Protein AF-A0A958DNK5-F1 (afdb_monomer_lite)

Sequence (298 aa):
MDPAFRNQLVDSYGQPMKLTWWMMCGSIFTPGSNTNVPYANTITMYLMKKYHGDRIAQYGDELSLHYHTFKWTDYDQDGTFWWNQSLSFEECRDDFDLILAQLLIEEEVFPVSFRSGWHYMDNGWQNYLDELLPYSLHNDWPNQRVDLEEPLDNTYDWSAAPGQFVPYRPSPANYQLPGNGPGWNVRSTHLYTARYRDLIDSIFVRANDGQDQLACLWGHLPEVDFLTNLQIIDSLAHQKAAQYPGVTFRYCTAIEAMQLWRGQIDSIPPALTFEMINNGDDLYFQVTTDEAIFQTQP

Structure (mmCIF, N/CA/C/O backbone):
data_AF-A0A958DNK5-F1
#
_entry.id   AF-A0A958DNK5-F1
#
loop_
_atom_site.group_PDB
_atom_site.id
_atom_site.type_symbol
_atom_site.label_atom_id
_atom_site.label_alt_id
_atom_site.label_comp_id
_atom_site.label_asym_id
_atom_site.label_entity_id
_atom_site.label_seq_id
_atom_site.pdbx_PDB_ins_code
_atom_site.Cartn_x
_atom_site.Cartn_y
_atom_site.Cartn_z
_atom_site.occupancy
_atom_site.B_iso_or_equiv
_atom_site.auth_seq_id
_atom_site.auth_comp_id
_atom_site.auth_asym_id
_atom_site.auth_atom_id
_atom_site.pdbx_PDB_model_num
ATOM 1 N N . MET A 1 1 ? 7.810 14.342 12.248 1.00 79.56 1 MET A N 1
ATOM 2 C CA . MET A 1 1 ? 6.640 14.890 12.977 1.00 79.56 1 MET A CA 1
ATOM 3 C C . MET A 1 1 ? 7.073 15.281 14.392 1.00 79.56 1 MET A C 1
ATOM 5 O O . MET A 1 1 ? 7.994 14.656 14.909 1.00 79.56 1 MET A O 1
ATOM 9 N N . ASP A 1 2 ? 6.489 16.322 14.990 1.00 86.19 2 ASP A N 1
ATOM 10 C CA . ASP A 1 2 ? 6.803 16.756 16.366 1.00 86.19 2 ASP A CA 1
ATOM 11 C C . ASP A 1 2 ? 6.351 15.687 17.394 1.00 86.19 2 ASP A C 1
ATOM 13 O O . ASP A 1 2 ? 5.187 15.279 17.339 1.00 86.19 2 ASP A O 1
ATOM 17 N N . PRO A 1 3 ? 7.212 15.225 18.331 1.00 87.31 3 PRO A N 1
ATOM 18 C CA . PRO A 1 3 ? 6.804 14.326 19.413 1.00 87.31 3 PRO A CA 1
ATOM 19 C C . PRO A 1 3 ? 5.593 14.812 20.208 1.00 87.31 3 PRO A C 1
ATOM 21 O O . PRO A 1 3 ? 4.762 13.996 20.598 1.00 87.31 3 PRO A O 1
ATOM 24 N N . ALA A 1 4 ? 5.476 16.123 20.440 1.00 90.31 4 ALA A N 1
ATOM 25 C CA . ALA A 1 4 ? 4.369 16.689 21.202 1.00 90.31 4 ALA A CA 1
ATOM 26 C C . ALA A 1 4 ? 3.028 16.484 20.490 1.00 90.31 4 ALA A C 1
ATOM 28 O O . ALA A 1 4 ? 2.028 16.224 21.150 1.00 90.31 4 ALA A O 1
ATOM 29 N N . PHE A 1 5 ? 3.020 16.551 19.156 1.00 92.25 5 PHE A N 1
ATOM 30 C CA . PHE A 1 5 ? 1.859 16.197 18.344 1.00 92.25 5 PHE A CA 1
ATOM 31 C C . PHE A 1 5 ? 1.622 14.685 18.370 1.00 92.25 5 PHE A C 1
ATOM 33 O O . PHE A 1 5 ? 0.510 14.228 18.616 1.00 92.25 5 PHE A O 1
ATOM 40 N N . ARG A 1 6 ? 2.677 13.894 18.140 1.00 89.44 6 ARG A N 1
ATOM 41 C CA . ARG A 1 6 ? 2.548 12.446 17.949 1.00 89.44 6 ARG A CA 1
ATOM 42 C C . ARG A 1 6 ? 2.029 11.723 19.188 1.00 89.44 6 ARG A C 1
ATOM 44 O O . ARG A 1 6 ? 1.163 10.868 19.071 1.00 89.44 6 ARG A O 1
ATOM 51 N N . ASN A 1 7 ? 2.516 12.111 20.363 1.00 90.25 7 ASN A N 1
ATOM 52 C CA . ASN A 1 7 ? 2.177 11.470 21.633 1.00 90.25 7 ASN A CA 1
ATOM 53 C C . ASN A 1 7 ? 0.741 11.755 22.108 1.00 90.25 7 ASN A C 1
ATOM 55 O O . ASN A 1 7 ? 0.315 11.179 23.103 1.00 90.25 7 ASN A O 1
ATOM 59 N N . GLN A 1 8 ? 0.011 12.652 21.437 1.00 95.00 8 GLN A N 1
ATOM 60 C CA . GLN A 1 8 ? -1.403 12.913 21.727 1.00 95.00 8 GLN A CA 1
ATOM 61 C C . GLN A 1 8 ? -2.334 11.933 21.008 1.00 95.00 8 GLN A C 1
ATOM 63 O O . GLN A 1 8 ? -3.453 11.730 21.461 1.00 95.00 8 GLN A O 1
ATOM 68 N N . LEU A 1 9 ? -1.876 11.342 19.902 1.00 97.38 9 LEU A N 1
ATOM 69 C CA . LEU A 1 9 ? -2.657 10.418 19.086 1.00 97.38 9 LEU A CA 1
ATOM 70 C C . LEU A 1 9 ? -2.407 9.006 19.603 1.00 97.38 9 LEU A C 1
ATOM 72 O O . LEU A 1 9 ? -1.395 8.396 19.255 1.00 97.38 9 LEU A O 1
ATOM 76 N N . VAL A 1 10 ? -3.285 8.519 20.474 1.00 97.38 10 VAL A N 1
ATOM 77 C CA . VAL A 1 10 ? -3.141 7.213 21.129 1.00 97.38 10 VAL A CA 1
ATOM 78 C C . VAL A 1 10 ? -4.351 6.340 20.868 1.00 97.38 10 VAL A C 1
ATOM 80 O O . VAL A 1 10 ? -5.472 6.828 20.782 1.00 97.38 10 VAL A O 1
ATOM 83 N N . ASP A 1 11 ? -4.133 5.040 20.744 1.00 98.00 11 ASP A N 1
ATOM 84 C CA . ASP A 1 11 ? -5.216 4.086 20.549 1.00 98.00 11 ASP A CA 1
ATOM 85 C C . ASP A 1 11 ? -5.894 3.659 21.866 1.00 98.00 11 ASP A C 1
ATOM 87 O O . ASP A 1 11 ? -5.590 4.172 22.948 1.00 98.00 11 ASP A O 1
ATOM 91 N N . SER A 1 12 ? -6.818 2.692 21.800 1.00 98.12 12 SER A N 1
ATOM 92 C CA . SER A 1 12 ? -7.513 2.170 22.993 1.00 98.12 12 SER A CA 1
ATOM 93 C C . SER A 1 12 ? -6.583 1.482 24.005 1.00 98.12 12 SER A C 1
ATOM 95 O O . SER A 1 12 ? -6.983 1.249 25.144 1.00 98.12 12 SER A O 1
ATOM 97 N N . TYR A 1 13 ? -5.351 1.152 23.610 1.00 97.50 13 TYR A N 1
ATOM 98 C CA . TYR A 1 13 ? -4.326 0.517 24.441 1.00 97.50 13 TYR A CA 1
ATOM 99 C C . TYR A 1 13 ? -3.286 1.524 24.956 1.00 97.50 13 TYR A C 1
ATOM 101 O O . TYR A 1 13 ? -2.299 1.126 25.582 1.00 97.50 13 TYR A O 1
ATOM 109 N N . GLY A 1 14 ? -3.483 2.819 24.688 1.00 95.94 14 GLY A N 1
ATOM 110 C CA . GLY A 1 14 ? -2.539 3.877 25.038 1.00 95.94 14 GLY A CA 1
ATOM 111 C C . GLY A 1 14 ? -1.262 3.862 24.197 1.00 95.94 14 GLY A C 1
ATOM 112 O O . GLY A 1 14 ? -0.278 4.486 24.595 1.00 95.94 14 GLY A O 1
ATOM 113 N N . GLN A 1 15 ? -1.242 3.147 23.067 1.00 94.88 15 GLN A N 1
ATOM 114 C CA . GLN A 1 15 ? -0.093 3.138 22.165 1.00 94.88 15 GLN A CA 1
ATOM 115 C C . GLN A 1 15 ? -0.159 4.350 21.232 1.00 94.88 15 GLN A C 1
ATOM 117 O O . GLN A 1 15 ? -1.226 4.615 20.670 1.00 94.88 15 GLN A O 1
ATOM 122 N N . PRO A 1 16 ? 0.952 5.086 21.040 1.00 94.50 16 PRO A N 1
ATOM 123 C CA . PRO A 1 16 ? 1.006 6.154 20.055 1.00 94.50 16 PRO A CA 1
ATOM 124 C C . PRO A 1 16 ? 0.693 5.638 18.653 1.00 94.50 16 PRO A C 1
ATOM 126 O O . PRO A 1 16 ? 1.016 4.502 18.305 1.00 94.50 16 PRO A O 1
ATOM 129 N N . MET A 1 17 ? 0.114 6.505 17.828 1.00 95.81 17 MET A N 1
ATOM 130 C CA . MET A 1 17 ? -0.120 6.216 16.422 1.00 95.81 17 MET A CA 1
ATOM 131 C C . MET A 1 17 ? 1.188 5.782 15.746 1.00 95.81 17 MET A C 1
ATOM 133 O O . MET A 1 17 ? 2.244 6.380 15.978 1.00 95.81 17 MET A O 1
ATOM 137 N N . LYS A 1 18 ? 1.083 4.785 14.866 1.00 96.44 18 LYS A N 1
ATOM 138 C CA . LYS A 1 18 ? 2.108 4.359 13.903 1.00 96.44 18 LYS A CA 1
ATOM 139 C C . LYS A 1 18 ? 1.636 4.688 12.491 1.00 96.44 18 LYS A C 1
ATOM 141 O O . LYS A 1 18 ? 0.431 4.717 12.245 1.00 96.44 18 LYS A O 1
ATOM 146 N N . LEU A 1 19 ? 2.551 5.028 11.591 1.00 96.94 19 LEU A N 1
ATOM 147 C CA . LEU A 1 19 ? 2.269 5.230 10.168 1.00 96.94 19 LEU A CA 1
ATOM 148 C C . LEU A 1 19 ? 3.062 4.236 9.330 1.00 96.94 19 LEU A C 1
ATOM 150 O O . LEU A 1 19 ? 4.195 3.893 9.658 1.00 96.94 19 LEU A O 1
ATOM 154 N N . THR A 1 20 ? 2.483 3.865 8.196 1.00 97.94 20 THR A N 1
ATOM 155 C CA . THR A 1 20 ? 3.249 3.352 7.064 1.00 97.94 20 THR A CA 1
ATOM 156 C C . THR A 1 20 ? 3.472 4.489 6.080 1.00 97.94 20 THR A C 1
ATOM 158 O O . THR A 1 20 ? 2.527 5.139 5.632 1.00 97.94 20 THR A O 1
ATOM 161 N N . TRP A 1 21 ? 4.732 4.729 5.744 1.00 97.31 21 TRP A N 1
ATOM 162 C CA . TRP A 1 21 ? 5.153 5.670 4.723 1.00 97.31 21 TRP A CA 1
ATOM 163 C C . TRP A 1 21 ? 5.402 4.898 3.428 1.00 97.31 21 TRP A C 1
ATOM 165 O O . TRP A 1 21 ? 6.456 4.286 3.246 1.00 97.31 21 TRP A O 1
ATOM 175 N N . TRP A 1 22 ? 4.415 4.902 2.532 1.00 96.88 22 TRP A N 1
ATOM 176 C CA . TRP A 1 22 ? 4.586 4.354 1.187 1.00 96.88 22 TRP A CA 1
ATOM 177 C C . TRP A 1 22 ? 5.340 5.367 0.329 1.00 96.88 22 TRP A C 1
ATOM 179 O O . TRP A 1 22 ? 4.796 6.389 -0.092 1.00 96.88 22 TRP A O 1
ATOM 189 N N . MET A 1 23 ? 6.621 5.096 0.122 1.00 96.06 23 MET A N 1
ATOM 190 C CA . MET A 1 23 ? 7.549 5.986 -0.552 1.00 96.06 23 MET A CA 1
ATOM 191 C C . MET A 1 23 ? 7.454 5.774 -2.057 1.00 96.06 23 MET A C 1
ATOM 193 O O . MET A 1 23 ? 7.680 4.669 -2.552 1.00 96.06 23 MET A O 1
ATOM 197 N N . MET A 1 24 ? 7.133 6.843 -2.786 1.00 94.62 24 MET A N 1
ATOM 198 C CA . MET A 1 24 ? 7.151 6.815 -4.245 1.00 94.62 24 MET A CA 1
ATOM 199 C C . MET A 1 24 ? 8.582 6.597 -4.725 1.00 94.62 24 MET A C 1
ATOM 201 O O . MET A 1 24 ? 9.430 7.455 -4.490 1.00 94.62 24 MET A O 1
ATOM 205 N N . CYS A 1 25 ? 8.853 5.481 -5.390 1.00 92.62 25 CYS A N 1
ATOM 206 C CA . CYS A 1 25 ? 10.160 5.174 -5.976 1.00 92.62 25 CYS A CA 1
ATOM 207 C C . CYS A 1 25 ? 9.995 4.838 -7.464 1.00 92.62 25 CYS A C 1
ATOM 209 O O . CYS A 1 25 ? 8.892 4.504 -7.899 1.00 92.62 25 CYS A O 1
ATOM 211 N N . GLY A 1 26 ? 11.081 4.929 -8.234 1.00 90.62 26 GLY A N 1
ATOM 212 C CA . GLY A 1 26 ? 11.122 4.435 -9.611 1.00 90.62 26 GLY A CA 1
ATOM 213 C C . GLY A 1 26 ? 11.612 5.362 -10.693 1.00 90.62 26 GLY A C 1
ATOM 214 O O . GLY A 1 26 ? 12.108 6.458 -10.413 1.00 90.62 26 GLY A O 1
ATOM 215 N N . SER A 1 27 ? 11.485 4.884 -11.935 1.00 84.00 27 SER A N 1
ATOM 216 C CA . SER A 1 27 ? 12.021 5.543 -13.131 1.00 84.00 27 SER A CA 1
ATOM 217 C C . SER A 1 27 ? 11.573 6.988 -13.311 1.00 84.00 27 SER A C 1
ATOM 219 O O . SER A 1 27 ? 12.280 7.771 -13.944 1.00 84.00 27 SER A O 1
ATOM 221 N N . ILE A 1 28 ? 10.456 7.389 -12.696 1.00 86.12 28 ILE A N 1
ATOM 222 C CA . ILE A 1 28 ? 9.997 8.782 -12.701 1.00 86.12 28 ILE A CA 1
ATOM 223 C C . ILE A 1 28 ? 11.070 9.759 -12.188 1.00 86.12 28 ILE A C 1
ATOM 225 O O . ILE A 1 28 ? 11.100 10.922 -12.588 1.00 86.12 28 ILE A O 1
ATOM 229 N N . PHE A 1 29 ? 11.978 9.294 -11.325 1.00 88.81 29 PHE A N 1
ATOM 230 C CA . PHE A 1 29 ? 13.078 10.098 -10.805 1.00 88.81 29 PHE A CA 1
ATOM 231 C C . PHE A 1 29 ? 14.365 9.977 -11.622 1.00 88.81 29 PHE A C 1
ATOM 233 O O . PHE A 1 29 ? 15.234 10.833 -11.467 1.00 88.81 29 PHE A O 1
ATOM 240 N N . THR A 1 30 ? 14.506 8.981 -12.507 1.00 83.50 30 THR A N 1
ATOM 241 C CA . THR A 1 30 ? 15.727 8.768 -13.309 1.00 83.50 30 THR A CA 1
ATOM 242 C C . THR A 1 30 ? 16.154 9.998 -14.121 1.00 83.50 30 THR A C 1
ATOM 244 O O . THR A 1 30 ? 17.353 10.274 -14.159 1.00 83.50 30 THR A O 1
ATOM 247 N N . PRO A 1 31 ? 15.244 10.791 -14.732 1.00 83.06 31 PRO A N 1
ATOM 248 C CA . PRO A 1 31 ? 15.634 12.010 -15.447 1.00 83.06 31 PRO A CA 1
ATOM 249 C C . PRO A 1 31 ? 16.157 13.132 -14.536 1.00 83.06 31 PRO A C 1
ATOM 251 O O . PRO A 1 31 ? 16.632 14.158 -15.027 1.00 83.06 31 PRO A O 1
ATOM 254 N N . GLY A 1 32 ? 16.034 12.987 -13.214 1.00 81.75 32 GLY A N 1
ATOM 255 C CA . GLY A 1 32 ? 16.455 13.986 -12.246 1.00 81.75 32 GLY A CA 1
ATOM 256 C C . GLY A 1 32 ? 17.964 14.222 -12.279 1.00 81.75 32 GLY A C 1
ATOM 257 O O . GLY A 1 32 ? 18.763 13.304 -12.147 1.00 81.75 32 GLY A O 1
ATOM 258 N N . SER A 1 33 ? 18.377 15.487 -12.357 1.00 83.19 33 SER A N 1
ATOM 259 C CA . SER A 1 33 ? 19.791 15.885 -12.309 1.00 83.19 33 SER A CA 1
ATOM 260 C C . SER A 1 33 ? 20.322 16.077 -10.879 1.00 83.19 33 SER A C 1
ATOM 262 O O . SER A 1 33 ? 21.323 16.765 -10.673 1.00 83.19 33 SER A O 1
ATOM 264 N N . ASN A 1 34 ? 19.612 15.569 -9.866 1.00 79.12 34 ASN A N 1
ATOM 265 C CA . ASN A 1 34 ? 19.978 15.756 -8.467 1.00 79.12 34 ASN A CA 1
ATOM 266 C C . ASN A 1 34 ? 21.122 14.811 -8.085 1.00 79.12 34 ASN A C 1
ATOM 268 O O . ASN A 1 34 ? 20.924 13.609 -7.964 1.00 79.12 34 ASN A O 1
ATOM 272 N N . THR A 1 35 ? 22.302 15.370 -7.831 1.00 82.38 35 THR A N 1
ATOM 273 C CA . THR A 1 35 ? 23.501 14.614 -7.437 1.00 82.38 35 THR A CA 1
ATOM 274 C C . THR A 1 35 ? 23.686 14.511 -5.919 1.00 82.38 35 THR A C 1
ATOM 276 O O . THR A 1 35 ? 24.728 14.055 -5.458 1.00 82.38 35 THR A O 1
ATOM 279 N N . ASN A 1 36 ? 22.720 14.978 -5.118 1.00 83.12 36 ASN A N 1
ATOM 280 C CA . ASN A 1 36 ? 22.792 14.930 -3.650 1.00 83.12 36 ASN A CA 1
ATOM 281 C C . ASN A 1 36 ? 22.317 13.592 -3.063 1.00 83.12 36 ASN A C 1
ATOM 283 O O . ASN A 1 36 ? 22.346 13.419 -1.839 1.00 83.12 36 ASN A O 1
ATOM 287 N N . VAL A 1 37 ? 21.862 12.672 -3.915 1.00 87.12 37 VAL A N 1
ATOM 288 C CA . VAL A 1 37 ? 21.461 11.314 -3.544 1.00 87.12 37 VAL A CA 1
ATOM 289 C C . VAL A 1 37 ? 22.227 10.291 -4.387 1.00 87.12 37 VAL A C 1
ATOM 291 O O . VAL A 1 37 ? 22.556 10.606 -5.531 1.00 87.12 37 VAL A O 1
ATOM 294 N N . PRO A 1 38 ? 22.537 9.098 -3.848 1.00 85.38 38 PRO A N 1
ATOM 295 C CA . PRO A 1 38 ? 23.317 8.094 -4.573 1.00 85.38 38 PRO A CA 1
ATOM 296 C C . PRO A 1 38 ? 22.597 7.555 -5.814 1.00 85.38 38 PRO A C 1
ATOM 298 O O . PRO A 1 38 ? 23.205 7.455 -6.876 1.00 85.38 38 PRO A O 1
ATOM 301 N N . TYR A 1 39 ? 21.294 7.277 -5.689 1.00 89.38 39 TYR A N 1
ATOM 302 C CA . TYR A 1 39 ? 20.460 6.737 -6.760 1.00 89.38 39 TYR A CA 1
ATOM 303 C C . TYR A 1 39 ? 19.174 7.543 -6.888 1.00 89.38 39 TYR A C 1
ATOM 305 O O . TYR A 1 39 ? 18.474 7.800 -5.908 1.00 89.38 39 TYR A O 1
ATOM 313 N N . ALA A 1 40 ? 18.856 7.957 -8.113 1.00 90.88 40 ALA A N 1
ATOM 314 C CA . ALA A 1 40 ? 17.688 8.792 -8.364 1.00 90.88 40 ALA A CA 1
ATOM 315 C C . ALA A 1 40 ? 16.377 8.038 -8.083 1.00 90.88 40 ALA A C 1
ATOM 317 O O . ALA A 1 40 ? 15.474 8.586 -7.459 1.00 90.88 40 ALA A O 1
ATOM 318 N N . ASN A 1 41 ? 16.300 6.762 -8.465 1.00 91.94 41 ASN A N 1
ATOM 319 C CA . ASN A 1 41 ? 15.092 5.942 -8.346 1.00 91.94 41 ASN A CA 1
ATOM 320 C C . ASN A 1 41 ? 14.624 5.743 -6.897 1.00 91.94 41 ASN A C 1
ATOM 322 O O . ASN A 1 41 ? 13.427 5.583 -6.663 1.00 91.94 41 ASN A O 1
ATOM 326 N N . THR A 1 42 ? 15.544 5.780 -5.929 1.00 93.31 42 THR A N 1
ATOM 327 C CA . THR A 1 42 ? 15.258 5.589 -4.500 1.00 93.31 42 THR A CA 1
ATOM 328 C C . THR A 1 42 ? 15.256 6.903 -3.721 1.00 93.31 42 THR A C 1
ATOM 330 O O . THR A 1 42 ? 15.213 6.888 -2.493 1.00 93.31 42 THR A O 1
ATOM 333 N N . ILE A 1 43 ? 15.271 8.059 -4.402 1.00 93.12 43 ILE A N 1
ATOM 334 C CA . ILE A 1 43 ? 15.475 9.375 -3.777 1.00 93.12 43 ILE A CA 1
ATOM 335 C C . ILE A 1 43 ? 14.567 9.623 -2.569 1.00 93.12 43 ILE A C 1
ATOM 337 O O . ILE A 1 43 ? 15.029 10.127 -1.546 1.00 93.12 43 ILE A O 1
ATOM 341 N N . THR A 1 44 ? 13.285 9.271 -2.653 1.00 93.31 44 THR A N 1
ATOM 342 C CA . THR A 1 44 ? 12.338 9.512 -1.560 1.00 93.31 44 THR A CA 1
ATOM 343 C C . THR A 1 44 ? 12.657 8.629 -0.352 1.00 93.31 44 THR A C 1
ATOM 345 O O . THR A 1 44 ? 12.729 9.143 0.766 1.00 93.31 44 THR A O 1
ATOM 348 N N . MET A 1 45 ? 12.928 7.339 -0.578 1.00 94.94 45 MET A N 1
ATOM 349 C CA . MET A 1 45 ? 13.334 6.374 0.444 1.00 94.94 45 MET A CA 1
ATOM 350 C C . MET A 1 45 ? 14.639 6.809 1.114 1.00 94.94 45 MET A C 1
ATOM 352 O O . MET A 1 45 ? 14.685 6.953 2.338 1.00 94.94 45 MET A O 1
ATOM 356 N N . TYR A 1 46 ? 15.659 7.128 0.313 1.00 95.25 46 TYR A N 1
ATOM 357 C CA . TYR A 1 46 ? 16.958 7.597 0.784 1.00 95.25 46 TYR A CA 1
ATOM 358 C C . TYR A 1 46 ? 16.823 8.825 1.687 1.00 95.25 46 TYR A C 1
ATOM 360 O O . TYR A 1 46 ? 17.353 8.859 2.799 1.00 95.25 46 TYR A O 1
ATOM 368 N N . LEU A 1 47 ? 16.101 9.855 1.230 1.00 94.38 47 LEU A N 1
ATOM 369 C CA . LEU A 1 47 ? 15.934 11.098 1.988 1.00 94.38 47 LEU A CA 1
ATOM 370 C C . LEU A 1 47 ? 15.159 10.856 3.287 1.00 94.38 47 LEU A C 1
ATOM 372 O O . LEU A 1 47 ? 15.531 11.396 4.332 1.00 94.38 47 LEU A O 1
ATOM 376 N N . MET A 1 48 ? 14.123 10.019 3.243 1.00 95.12 48 MET A N 1
ATOM 377 C CA . MET A 1 48 ? 13.334 9.665 4.418 1.00 95.12 48 MET A CA 1
ATOM 378 C C . MET A 1 48 ? 14.188 8.936 5.463 1.00 95.12 48 MET A C 1
ATOM 380 O O . MET A 1 48 ? 14.212 9.344 6.625 1.00 95.12 48 MET A O 1
ATOM 384 N N . LYS A 1 49 ? 14.983 7.938 5.058 1.00 95.50 49 LYS A N 1
ATOM 385 C CA . LYS A 1 49 ? 15.931 7.258 5.955 1.00 95.50 49 LYS A CA 1
ATOM 386 C C . LYS A 1 49 ? 16.994 8.215 6.494 1.00 95.50 49 LYS A C 1
ATOM 388 O O . LYS A 1 49 ? 17.203 8.285 7.703 1.00 95.50 49 LYS A O 1
ATOM 393 N N . LYS A 1 50 ? 17.631 8.997 5.620 1.00 95.38 50 LYS A N 1
ATOM 394 C CA . LYS A 1 50 ? 18.741 9.894 5.975 1.00 95.38 50 LYS A CA 1
ATOM 395 C C . LYS A 1 50 ? 18.355 10.960 6.995 1.00 95.38 50 LYS A C 1
ATOM 397 O O . LYS A 1 50 ? 19.148 11.262 7.881 1.00 95.38 50 LYS A O 1
ATOM 402 N N . TYR A 1 51 ? 17.176 11.562 6.849 1.00 95.00 51 TYR A N 1
ATOM 403 C CA . TYR A 1 51 ? 16.770 12.700 7.679 1.00 95.00 51 TYR A CA 1
ATOM 404 C C . TYR A 1 51 ? 15.770 12.336 8.778 1.00 95.00 51 TYR A C 1
ATOM 406 O O . TYR A 1 51 ? 15.630 13.088 9.748 1.00 95.00 51 TYR A O 1
ATOM 414 N N . HIS A 1 52 ? 15.072 11.205 8.654 1.00 94.88 52 HIS A N 1
ATOM 415 C CA . HIS A 1 52 ? 13.996 10.818 9.567 1.00 94.88 52 HIS A CA 1
ATOM 416 C C . HIS A 1 52 ? 14.076 9.367 10.067 1.00 94.88 52 HIS A C 1
ATOM 418 O O . HIS A 1 52 ? 13.227 8.986 10.872 1.00 94.88 52 HIS A O 1
ATOM 424 N N . GLY A 1 53 ? 15.105 8.594 9.693 1.00 95.44 53 GLY A N 1
ATOM 425 C CA . GLY A 1 53 ? 15.292 7.188 10.084 1.00 95.44 53 GLY A CA 1
ATOM 426 C C . GLY A 1 53 ? 15.191 6.941 11.590 1.00 95.44 53 GLY A C 1
ATOM 427 O O . GLY A 1 53 ? 14.380 6.124 12.019 1.00 95.44 53 GLY A O 1
ATOM 428 N N . ASP A 1 54 ? 15.912 7.718 12.404 1.00 95.44 54 ASP A N 1
ATOM 429 C CA . ASP A 1 54 ? 15.865 7.591 13.870 1.00 95.44 54 ASP A CA 1
ATOM 430 C C . ASP A 1 54 ? 14.450 7.788 14.429 1.00 95.44 54 ASP A C 1
ATOM 432 O O . ASP A 1 54 ? 14.046 7.125 15.381 1.00 95.44 54 ASP A O 1
ATOM 436 N N . ARG A 1 55 ? 13.672 8.703 13.834 1.00 93.62 55 ARG A N 1
ATOM 437 C CA . ARG A 1 55 ? 12.295 8.972 14.265 1.00 93.62 55 ARG A CA 1
ATOM 438 C C . ARG A 1 55 ? 11.341 7.879 13.819 1.00 93.62 55 ARG A C 1
ATOM 440 O O . ARG A 1 55 ? 10.473 7.511 14.599 1.00 93.62 55 ARG A O 1
ATOM 447 N N . ILE A 1 56 ? 11.514 7.354 12.612 1.00 94.88 56 ILE A N 1
ATOM 448 C CA . ILE A 1 56 ? 10.740 6.214 12.108 1.00 94.88 56 ILE A CA 1
ATOM 449 C C . ILE A 1 56 ? 10.940 5.014 13.034 1.00 94.88 56 ILE A C 1
ATOM 451 O O . ILE A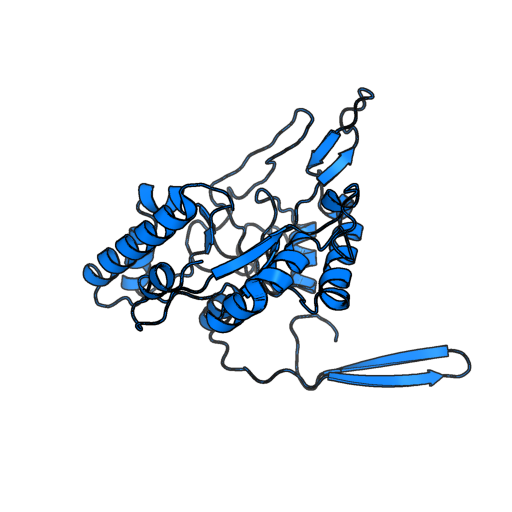 1 56 ? 9.964 4.475 13.549 1.00 94.88 56 ILE A O 1
ATOM 455 N N . ALA A 1 57 ? 12.197 4.679 13.343 1.00 94.69 57 ALA A N 1
ATOM 456 C CA . ALA A 1 57 ? 12.532 3.603 14.271 1.00 94.69 57 ALA A CA 1
ATOM 457 C C . ALA A 1 57 ? 11.977 3.862 15.681 1.00 94.69 57 ALA A C 1
ATOM 459 O O . ALA A 1 57 ? 11.390 2.970 16.288 1.00 94.69 57 ALA A O 1
ATOM 460 N N . GLN A 1 58 ? 12.105 5.092 16.192 1.00 93.69 58 GLN A N 1
ATOM 461 C CA . GLN A 1 58 ? 11.575 5.473 17.504 1.00 93.69 58 GLN A CA 1
ATOM 462 C C . GLN A 1 58 ? 10.052 5.307 17.601 1.00 93.69 58 GLN A C 1
ATOM 464 O O . GLN A 1 58 ? 9.556 4.898 18.651 1.00 93.69 58 GLN A O 1
ATOM 469 N N . TYR A 1 59 ? 9.307 5.668 16.554 1.00 94.06 59 TYR A N 1
ATOM 470 C CA . TYR A 1 59 ? 7.845 5.563 16.546 1.00 94.06 59 TYR A CA 1
ATOM 471 C C . TYR A 1 59 ? 7.341 4.172 16.152 1.00 94.06 59 TYR A C 1
ATOM 473 O O . TYR A 1 59 ? 6.162 3.889 16.346 1.00 94.06 59 TYR A O 1
ATOM 481 N N . GLY A 1 60 ? 8.216 3.299 15.645 1.00 95.25 60 GLY A N 1
ATOM 482 C CA . GLY A 1 60 ? 7.810 2.021 15.064 1.00 95.25 60 GLY A CA 1
ATOM 483 C C . GLY A 1 60 ? 6.990 2.206 13.787 1.00 95.25 60 GLY A C 1
ATOM 484 O O . GLY A 1 60 ? 6.090 1.414 13.525 1.00 95.25 60 GLY A O 1
ATOM 485 N N . ASP A 1 61 ? 7.260 3.276 13.037 1.00 97.25 61 ASP A N 1
ATOM 486 C CA . ASP A 1 61 ? 6.667 3.496 11.720 1.00 97.25 61 ASP A CA 1
ATOM 487 C C . ASP A 1 61 ? 7.286 2.525 10.696 1.00 97.25 61 ASP A C 1
ATOM 489 O O . ASP A 1 61 ? 8.421 2.067 10.839 1.00 97.25 61 ASP A O 1
ATOM 493 N N . GLU A 1 62 ? 6.552 2.245 9.626 1.00 97.62 62 GLU A N 1
ATOM 494 C CA . GLU A 1 62 ? 6.994 1.399 8.516 1.00 97.62 62 GLU A CA 1
ATOM 495 C C . GLU A 1 62 ? 7.404 2.262 7.317 1.00 97.62 62 GLU A C 1
ATOM 497 O O . GLU A 1 62 ? 6.721 3.232 6.985 1.00 97.62 62 GLU A O 1
ATOM 502 N N . LEU A 1 63 ? 8.486 1.885 6.632 1.00 97.38 63 LEU A N 1
ATOM 503 C CA . LEU A 1 63 ? 8.801 2.368 5.287 1.00 97.38 63 LEU A CA 1
ATOM 504 C C . LEU A 1 63 ? 8.472 1.280 4.272 1.00 97.38 63 LEU A C 1
ATOM 506 O O . LEU A 1 63 ? 8.848 0.126 4.459 1.00 97.38 63 LEU A O 1
ATOM 510 N N . SER A 1 64 ? 7.778 1.654 3.203 1.00 96.94 64 SER A N 1
ATOM 511 C CA . SER A 1 64 ? 7.301 0.709 2.197 1.00 96.94 64 SER A CA 1
ATOM 512 C C . SER A 1 64 ? 7.214 1.352 0.808 1.00 96.94 64 SER A C 1
ATOM 514 O O . SER A 1 64 ? 7.578 2.516 0.643 1.00 96.94 64 SER A O 1
ATOM 516 N N . LEU A 1 65 ? 6.748 0.616 -0.203 1.00 96.94 65 LEU A N 1
ATOM 517 C CA . LEU A 1 65 ? 6.728 1.057 -1.601 1.00 96.94 65 LEU A CA 1
ATOM 518 C C . LEU A 1 65 ? 5.366 1.628 -2.026 1.00 96.94 65 LEU A C 1
ATOM 520 O O . LEU A 1 65 ? 4.312 1.018 -1.818 1.00 96.94 65 LEU A O 1
ATOM 524 N N . HIS A 1 66 ? 5.422 2.778 -2.698 1.00 96.75 66 HIS A N 1
ATOM 525 C CA . HIS A 1 66 ? 4.374 3.298 -3.571 1.00 96.75 66 HIS A CA 1
ATOM 526 C C . HIS A 1 66 ? 4.893 3.322 -5.011 1.00 96.75 66 HIS A C 1
ATOM 528 O O . HIS A 1 66 ? 5.951 3.899 -5.260 1.00 96.75 66 HIS A O 1
ATOM 534 N N . TYR A 1 67 ? 4.178 2.724 -5.963 1.00 96.50 67 TYR A N 1
ATOM 535 C CA . TYR A 1 67 ? 4.646 2.666 -7.353 1.00 96.50 67 TYR A CA 1
ATOM 536 C C . TYR A 1 67 ? 3.593 3.152 -8.338 1.00 96.50 67 TYR A C 1
ATOM 538 O O . TYR A 1 67 ? 2.437 2.748 -8.251 1.00 96.50 67 TYR A O 1
ATOM 546 N N . HIS A 1 68 ? 4.004 3.993 -9.285 1.00 95.00 68 HIS A N 1
ATOM 547 C CA . HIS A 1 68 ? 3.152 4.491 -10.357 1.00 95.00 68 HIS A CA 1
ATOM 548 C C . HIS A 1 68 ? 3.586 3.878 -11.680 1.00 95.00 68 HIS A C 1
ATOM 550 O O . HIS A 1 68 ? 4.762 3.931 -12.030 1.00 95.00 68 HIS A O 1
ATOM 556 N N . THR A 1 69 ? 2.628 3.372 -12.442 1.00 95.12 69 THR A N 1
ATOM 557 C CA . THR A 1 69 ? 2.860 2.793 -13.762 1.00 95.12 69 THR A CA 1
ATOM 558 C C . THR A 1 69 ? 2.873 3.887 -14.829 1.00 95.12 69 THR A C 1
ATOM 560 O O . THR A 1 69 ? 1.935 4.012 -15.604 1.00 95.12 69 THR A O 1
ATOM 563 N N . PHE A 1 70 ? 3.902 4.739 -14.849 1.00 93.62 70 PHE A N 1
ATOM 564 C CA . PHE A 1 70 ? 4.050 5.780 -15.877 1.00 93.62 70 PHE A CA 1
ATOM 565 C C . PHE A 1 70 ? 5.073 5.380 -16.939 1.00 93.62 70 PHE A C 1
ATOM 567 O O . PHE A 1 70 ? 6.155 4.889 -16.619 1.00 93.62 70 PHE A O 1
ATOM 574 N N . LYS A 1 71 ? 4.760 5.652 -18.210 1.00 93.00 71 LYS A N 1
ATOM 575 C CA . LYS A 1 71 ? 5.641 5.372 -19.346 1.00 93.00 71 LYS A CA 1
ATOM 576 C C . LYS A 1 71 ? 5.572 6.474 -20.399 1.00 93.00 71 LYS A C 1
ATOM 578 O O . LYS A 1 71 ? 4.497 6.964 -20.735 1.00 93.00 71 LYS A O 1
ATOM 583 N N . TRP A 1 72 ? 6.731 6.835 -20.947 1.00 93.56 72 TRP A N 1
ATOM 584 C CA . TRP A 1 72 ? 6.837 7.786 -22.053 1.00 93.56 72 TRP A CA 1
ATOM 585 C C . TRP A 1 72 ? 6.335 7.146 -23.354 1.00 93.56 72 TRP A C 1
ATOM 587 O O . TRP A 1 72 ? 7.017 6.294 -23.929 1.00 93.56 72 TRP A O 1
ATOM 597 N N . THR A 1 73 ? 5.127 7.507 -23.779 1.00 95.69 73 THR A N 1
ATOM 598 C CA . THR A 1 73 ? 4.386 6.858 -24.874 1.00 95.69 73 THR A CA 1
ATOM 599 C C . THR A 1 73 ? 3.577 7.879 -25.678 1.00 95.69 73 THR A C 1
ATOM 601 O O . THR A 1 73 ? 3.432 9.021 -25.258 1.00 95.69 73 THR A O 1
ATOM 604 N N . ASP A 1 74 ? 3.115 7.449 -26.848 1.00 97.31 74 ASP A N 1
ATOM 605 C CA . ASP A 1 74 ? 2.193 8.138 -27.760 1.00 97.31 74 ASP A CA 1
ATOM 606 C C . ASP A 1 74 ? 1.193 7.053 -28.196 1.00 97.31 74 ASP A C 1
ATOM 608 O O . ASP A 1 74 ? 1.437 6.304 -29.151 1.00 97.31 74 ASP A O 1
ATOM 612 N N . TYR A 1 75 ? 0.178 6.799 -27.362 1.00 97.19 75 TYR A N 1
ATOM 613 C CA . TYR A 1 75 ? -0.772 5.704 -27.578 1.00 97.19 75 TYR A CA 1
ATOM 614 C C . TYR A 1 75 ? -1.743 6.014 -28.721 1.00 97.19 75 TYR A C 1
ATOM 616 O O . TYR A 1 75 ? -2.199 5.073 -29.385 1.00 97.19 75 TYR A O 1
ATOM 624 N N . ASP A 1 76 ? -2.053 7.290 -28.972 1.00 96.50 76 ASP A N 1
ATOM 625 C CA . ASP A 1 76 ? -2.966 7.703 -30.044 1.00 96.50 76 ASP A CA 1
ATOM 626 C C . ASP A 1 76 ? -2.282 7.901 -31.413 1.00 96.50 76 ASP A C 1
ATOM 628 O O . ASP A 1 76 ? -2.964 7.913 -32.444 1.00 96.50 76 ASP A O 1
ATOM 632 N N . GLN A 1 77 ? -0.946 7.888 -31.437 1.00 97.12 77 GLN A N 1
ATOM 633 C CA . GLN A 1 77 ? -0.080 7.967 -32.616 1.00 97.12 77 GLN A CA 1
ATOM 634 C C . GLN A 1 77 ? -0.180 9.307 -33.358 1.00 97.12 77 GLN A C 1
ATOM 636 O O . GLN A 1 77 ? -0.007 9.350 -34.585 1.00 97.12 77 GLN A O 1
ATOM 641 N N . ASP A 1 78 ? -0.449 10.405 -32.648 1.00 97.25 78 ASP A N 1
ATOM 642 C CA . ASP A 1 78 ? -0.493 11.752 -33.225 1.00 97.25 78 ASP A CA 1
ATOM 643 C C . ASP A 1 78 ? 0.899 12.403 -33.396 1.00 97.25 78 ASP A C 1
ATOM 645 O O . ASP A 1 78 ? 1.039 13.431 -34.073 1.00 97.25 78 ASP A O 1
ATOM 649 N N . GLY A 1 79 ? 1.948 11.761 -32.867 1.00 97.62 79 GLY A N 1
ATOM 650 C CA . GLY A 1 79 ? 3.332 12.230 -32.885 1.00 97.62 79 GLY A CA 1
ATOM 651 C C . GLY A 1 79 ? 3.744 13.022 -31.640 1.00 97.62 79 GLY A C 1
ATOM 652 O O . GLY A 1 79 ? 4.889 13.492 -31.579 1.00 97.62 79 GLY A O 1
ATOM 653 N N . THR A 1 80 ? 2.855 13.179 -30.660 1.00 97.44 80 THR A N 1
ATOM 654 C CA . THR A 1 80 ? 3.083 13.852 -29.380 1.00 97.44 80 THR A CA 1
ATOM 655 C C . THR A 1 80 ? 3.212 12.819 -28.274 1.00 97.44 80 THR A C 1
ATOM 657 O O . THR A 1 80 ? 2.324 12.018 -28.038 1.00 97.44 80 THR A O 1
ATOM 660 N N . PHE A 1 81 ? 4.329 12.853 -27.551 1.00 96.50 81 PHE A N 1
ATOM 661 C CA . PHE A 1 81 ? 4.574 11.907 -26.469 1.00 96.50 81 PHE A CA 1
ATOM 662 C C . PHE A 1 81 ? 4.262 12.519 -25.109 1.00 96.50 81 PHE A C 1
ATOM 664 O O . PHE A 1 81 ? 4.591 13.680 -24.839 1.00 96.50 81 PHE A O 1
ATOM 671 N N . TRP A 1 82 ? 3.734 11.680 -24.227 1.00 95.31 82 TRP A N 1
ATOM 672 C CA . TRP A 1 82 ? 3.385 12.021 -22.860 1.00 95.31 82 TRP A CA 1
ATOM 673 C C . TRP A 1 82 ? 3.927 10.987 -21.872 1.00 95.31 82 TRP A C 1
ATOM 675 O O . TRP A 1 82 ? 4.213 9.838 -22.213 1.00 95.31 82 TRP A O 1
ATOM 685 N N . TRP A 1 83 ? 4.049 11.389 -20.605 1.00 92.94 83 TRP A N 1
ATOM 686 C CA . TRP A 1 83 ? 4.137 10.433 -19.501 1.00 92.94 83 TRP A CA 1
ATOM 687 C C . TRP A 1 83 ? 2.731 9.927 -19.192 1.00 92.94 83 TRP A C 1
ATOM 689 O O . TRP A 1 83 ? 2.055 10.466 -18.320 1.00 92.94 83 TRP A O 1
ATOM 699 N N . ASN A 1 84 ? 2.297 8.915 -19.934 1.00 95.44 84 ASN A N 1
ATOM 700 C CA . ASN A 1 84 ? 1.000 8.287 -19.730 1.00 95.44 84 ASN A CA 1
ATOM 701 C C . ASN A 1 84 ? 1.072 7.265 -18.609 1.00 95.44 84 ASN A C 1
ATOM 703 O O . ASN A 1 84 ? 2.064 6.541 -18.471 1.00 95.44 84 ASN A O 1
ATOM 707 N N . GLN A 1 85 ? 0.000 7.170 -17.831 1.00 96.00 85 GLN A N 1
ATOM 708 C CA . GLN A 1 85 ? -0.269 5.957 -17.085 1.00 96.00 85 GLN A CA 1
ATOM 709 C C . GLN A 1 85 ? -0.374 4.793 -18.082 1.00 96.00 85 GLN A C 1
ATOM 711 O O . GLN A 1 85 ? -1.097 4.892 -19.073 1.00 96.00 85 GLN A O 1
ATOM 716 N N . SER A 1 86 ? 0.363 3.711 -17.847 1.00 95.62 86 SER A N 1
ATOM 717 C CA . SER A 1 86 ? 0.409 2.585 -18.771 1.00 95.62 86 SER A CA 1
ATOM 718 C C . SER A 1 86 ? -0.934 1.865 -18.844 1.00 95.62 86 SER A C 1
ATOM 720 O O . SER A 1 86 ? -1.689 1.800 -17.868 1.00 95.62 86 SER A O 1
ATOM 722 N N . LEU A 1 87 ? -1.229 1.296 -20.013 1.00 95.06 87 LEU A N 1
ATOM 723 C CA . LEU A 1 87 ? -2.463 0.542 -20.234 1.00 95.06 87 LEU A CA 1
ATOM 724 C C . LEU A 1 87 ? -2.418 -0.828 -19.541 1.00 95.06 87 LEU A C 1
ATOM 726 O O . LEU A 1 87 ? -3.463 -1.338 -19.132 1.00 95.06 87 LEU A O 1
ATOM 730 N N . SER A 1 88 ? -1.221 -1.404 -19.375 1.00 95.62 88 SER A N 1
ATOM 731 C CA . SER A 1 88 ? -0.977 -2.603 -18.558 1.00 95.62 88 SER A CA 1
ATOM 732 C C . SER A 1 88 ? 0.249 -2.460 -17.657 1.00 95.62 88 SER A C 1
ATOM 734 O O . SER A 1 88 ? 1.196 -1.737 -17.990 1.00 95.62 88 SER A O 1
ATOM 736 N N . PHE A 1 89 ? 0.284 -3.204 -16.550 1.00 96.69 89 PHE A N 1
ATOM 737 C CA . PHE A 1 89 ? 1.469 -3.283 -15.688 1.00 96.69 89 PHE A CA 1
ATOM 738 C C . PHE A 1 89 ? 2.701 -3.860 -16.397 1.00 96.69 89 PHE A C 1
ATOM 740 O O . PHE A 1 89 ? 3.815 -3.418 -16.128 1.00 96.69 89 PHE A O 1
ATOM 747 N N . GLU A 1 90 ? 2.519 -4.796 -17.333 1.00 96.94 90 GLU A N 1
ATOM 748 C CA . GLU A 1 90 ? 3.633 -5.452 -18.034 1.00 96.94 90 GLU A CA 1
ATOM 749 C C . GLU A 1 90 ? 4.543 -4.441 -18.752 1.00 96.94 90 GLU A C 1
ATOM 751 O O . GLU A 1 90 ? 5.751 -4.631 -18.848 1.00 96.94 90 GLU A O 1
ATOM 756 N N . GLU A 1 91 ? 3.998 -3.302 -19.187 1.00 96.38 91 GLU A N 1
ATOM 757 C CA . GLU A 1 91 ? 4.778 -2.232 -19.813 1.00 96.38 91 GLU A CA 1
ATOM 758 C C . GLU A 1 91 ? 5.789 -1.554 -18.876 1.00 96.38 91 GLU A C 1
ATOM 760 O O . GLU A 1 91 ? 6.717 -0.903 -19.372 1.00 96.38 91 GLU A O 1
ATOM 765 N N . CYS A 1 92 ? 5.593 -1.694 -17.565 1.00 95.81 92 CYS A N 1
ATOM 766 C CA . CYS A 1 92 ? 6.378 -1.101 -16.485 1.00 95.81 92 CYS A CA 1
ATOM 767 C C . CYS A 1 92 ? 7.069 -2.158 -15.604 1.00 95.81 92 CYS A C 1
ATOM 769 O O . CYS A 1 92 ? 7.750 -1.791 -14.646 1.00 95.81 92 CYS A O 1
ATOM 771 N N . ARG A 1 93 ? 6.920 -3.455 -15.907 1.00 96.75 93 ARG A N 1
ATOM 772 C CA . ARG A 1 93 ? 7.430 -4.543 -15.063 1.00 96.75 93 ARG A CA 1
ATOM 773 C C . ARG A 1 93 ? 8.937 -4.455 -14.828 1.00 96.75 93 ARG A C 1
ATOM 775 O O . ARG A 1 93 ? 9.364 -4.524 -13.683 1.00 96.75 93 ARG A O 1
ATOM 782 N N . ASP A 1 94 ? 9.719 -4.227 -15.882 1.00 95.94 94 ASP A N 1
ATOM 783 C CA . ASP A 1 94 ? 11.181 -4.122 -15.774 1.00 95.94 94 ASP A CA 1
ATOM 784 C C . ASP A 1 94 ? 11.618 -3.000 -14.812 1.00 95.94 94 ASP A C 1
ATOM 786 O O . ASP A 1 94 ? 12.583 -3.151 -14.062 1.00 95.94 94 ASP A O 1
ATOM 790 N N . ASP A 1 95 ? 10.898 -1.872 -14.810 1.00 95.44 95 ASP A N 1
ATOM 791 C CA . ASP A 1 95 ? 11.154 -0.769 -13.880 1.00 95.44 95 ASP A CA 1
ATOM 792 C C . ASP A 1 95 ? 10.748 -1.148 -12.453 1.00 95.44 95 ASP A C 1
ATOM 794 O O . ASP A 1 95 ? 11.518 -0.934 -11.519 1.00 95.44 95 ASP A O 1
ATOM 798 N N . PHE A 1 96 ? 9.581 -1.771 -12.274 1.00 97.12 96 PHE A N 1
ATOM 799 C CA . PHE A 1 96 ? 9.138 -2.269 -10.971 1.00 97.12 96 PHE A CA 1
ATOM 800 C C . PHE A 1 96 ? 10.149 -3.250 -10.351 1.00 97.12 96 PHE A C 1
ATOM 802 O O . PHE A 1 96 ? 10.519 -3.097 -9.184 1.00 97.12 96 PHE A O 1
ATOM 809 N N . ASP A 1 97 ? 10.661 -4.195 -11.139 1.00 97.00 97 ASP A N 1
ATOM 810 C CA . ASP A 1 97 ? 11.659 -5.179 -10.707 1.00 97.00 97 ASP A CA 1
ATOM 811 C C . ASP A 1 97 ? 12.985 -4.517 -10.333 1.00 97.00 97 ASP A C 1
ATOM 813 O O . ASP A 1 97 ? 13.562 -4.804 -9.277 1.00 97.00 97 ASP A O 1
ATOM 817 N N . LEU A 1 98 ? 13.444 -3.571 -11.158 1.00 95.62 98 LEU A N 1
ATOM 818 C CA . LEU A 1 98 ? 14.641 -2.789 -10.870 1.00 95.62 98 LEU A CA 1
ATOM 819 C C . LEU A 1 98 ? 14.505 -2.026 -9.548 1.00 95.62 98 LEU A C 1
ATOM 821 O O . LEU A 1 98 ? 15.459 -1.964 -8.773 1.00 95.62 98 LEU A O 1
ATOM 825 N N . ILE A 1 99 ? 13.330 -1.465 -9.265 1.00 95.62 99 ILE A N 1
ATOM 826 C CA . ILE A 1 99 ? 13.079 -0.713 -8.031 1.00 95.62 99 ILE A CA 1
ATOM 827 C C . ILE A 1 99 ? 13.102 -1.622 -6.819 1.00 95.62 99 ILE A C 1
ATOM 829 O O . ILE A 1 99 ? 13.731 -1.262 -5.827 1.00 95.62 99 ILE A O 1
ATOM 833 N N . LEU A 1 100 ? 12.450 -2.784 -6.874 1.00 96.50 100 LEU A N 1
ATOM 834 C CA . LEU A 1 100 ? 12.489 -3.741 -5.768 1.00 96.50 100 LEU A CA 1
ATOM 835 C C . LEU A 1 100 ? 13.928 -4.165 -5.459 1.00 96.50 100 LEU A C 1
ATOM 837 O O . LEU A 1 100 ? 14.329 -4.173 -4.293 1.00 96.50 100 LEU A O 1
ATOM 841 N N . ALA A 1 101 ? 14.727 -4.432 -6.494 1.00 96.25 101 ALA A N 1
ATOM 842 C CA . ALA A 1 101 ? 16.140 -4.757 -6.337 1.00 96.25 101 ALA A CA 1
ATOM 843 C C . ALA A 1 101 ? 16.943 -3.588 -5.742 1.00 96.25 101 ALA A C 1
ATOM 845 O O . ALA A 1 101 ? 17.724 -3.789 -4.814 1.00 96.25 101 ALA A O 1
ATOM 846 N N . GLN A 1 102 ? 16.740 -2.360 -6.228 1.00 95.12 102 GLN A N 1
ATOM 847 C CA . GLN A 1 102 ? 17.438 -1.175 -5.719 1.00 95.12 102 GLN A CA 1
ATOM 848 C C . GLN A 1 102 ? 17.050 -0.841 -4.277 1.00 95.12 102 GLN A C 1
ATOM 850 O O . GLN A 1 102 ? 17.920 -0.499 -3.483 1.00 95.12 102 GLN A O 1
ATOM 855 N N . LEU A 1 103 ? 15.775 -0.970 -3.907 1.00 96.06 103 LEU A N 1
ATOM 856 C CA . LEU A 1 103 ? 15.346 -0.780 -2.522 1.00 96.06 103 LEU A CA 1
ATOM 857 C C . LEU A 1 103 ? 16.002 -1.803 -1.591 1.00 96.06 103 LEU A C 1
ATOM 859 O O . LEU A 1 103 ? 16.462 -1.432 -0.512 1.00 96.06 103 LEU A O 1
ATOM 863 N N . LEU A 1 104 ? 16.117 -3.062 -2.018 1.00 95.62 104 LEU A N 1
ATOM 864 C CA . LEU A 1 104 ? 16.792 -4.090 -1.231 1.00 95.62 104 LEU A CA 1
ATOM 865 C C . LEU A 1 104 ? 18.297 -3.822 -1.099 1.00 95.62 104 LEU A C 1
ATOM 867 O O . LEU A 1 104 ? 18.825 -3.856 0.009 1.00 95.62 104 LEU A O 1
ATOM 871 N N . ILE A 1 105 ? 18.985 -3.577 -2.215 1.00 95.75 105 ILE A N 1
ATOM 872 C CA . ILE A 1 105 ? 20.453 -3.499 -2.257 1.00 95.75 105 ILE A CA 1
ATOM 873 C C . ILE A 1 105 ? 20.961 -2.168 -1.699 1.00 95.75 105 ILE A C 1
ATOM 875 O O . ILE A 1 105 ? 21.913 -2.155 -0.923 1.00 95.75 105 ILE A O 1
ATOM 879 N N . GLU A 1 106 ? 20.342 -1.055 -2.089 1.00 94.75 106 GLU A N 1
ATOM 880 C CA . GLU A 1 106 ? 20.846 0.289 -1.782 1.00 94.75 106 GLU A CA 1
ATOM 881 C C . GLU A 1 106 ? 20.207 0.870 -0.523 1.00 94.75 106 GLU A C 1
ATOM 883 O O . GLU A 1 106 ? 20.843 1.619 0.220 1.00 94.75 106 GLU A O 1
ATOM 888 N N . GLU A 1 107 ? 18.945 0.520 -0.266 1.00 95.00 107 GLU A N 1
ATOM 889 C CA . GLU A 1 107 ? 18.189 1.048 0.866 1.00 95.00 107 GLU A CA 1
ATOM 890 C C . GLU A 1 107 ? 17.933 0.007 1.955 1.00 95.00 107 GLU A C 1
ATOM 892 O O . GLU A 1 107 ? 17.304 0.362 2.946 1.00 95.00 107 GLU A O 1
ATOM 897 N N . GLU A 1 108 ? 18.412 -1.236 1.843 1.00 94.56 108 GLU A N 1
ATOM 898 C CA . GLU A 1 108 ? 18.171 -2.308 2.830 1.00 94.56 108 GLU A CA 1
ATOM 899 C C . GLU A 1 108 ? 16.679 -2.454 3.205 1.00 94.56 108 GLU A C 1
ATOM 901 O O . GLU A 1 108 ? 16.323 -2.746 4.349 1.00 94.56 108 GLU A O 1
ATOM 906 N N . VAL A 1 109 ? 15.783 -2.189 2.251 1.00 94.75 109 VAL A N 1
ATOM 907 C CA . VAL A 1 109 ? 14.329 -2.235 2.433 1.00 94.75 109 VAL A CA 1
ATOM 908 C C . VAL A 1 109 ? 13.743 -3.118 1.346 1.00 94.75 109 VAL A C 1
ATOM 910 O O . VAL A 1 109 ? 13.728 -2.751 0.177 1.00 94.75 109 VAL A O 1
ATOM 913 N N . PHE A 1 110 ? 13.186 -4.260 1.735 1.00 95.06 110 PHE A N 1
ATOM 914 C CA . PHE A 1 110 ? 12.285 -5.008 0.866 1.00 95.06 110 PHE A CA 1
ATOM 915 C C . PHE A 1 110 ? 10.845 -4.725 1.307 1.00 95.06 110 PHE A C 1
ATOM 917 O O . PHE A 1 110 ? 10.526 -4.963 2.477 1.00 95.06 110 PHE A O 1
ATOM 924 N N . PRO A 1 111 ? 9.977 -4.175 0.439 1.00 95.81 111 PRO A N 1
ATOM 925 C CA . PRO A 1 111 ? 8.605 -3.894 0.829 1.00 95.81 111 PRO A CA 1
ATOM 926 C C . PRO A 1 111 ? 7.881 -5.197 1.183 1.00 95.81 111 PRO A C 1
ATOM 928 O O . PRO A 1 111 ? 8.073 -6.230 0.555 1.00 95.81 111 PRO A O 1
ATOM 931 N N . VAL A 1 112 ? 7.037 -5.145 2.208 1.00 95.50 112 VAL A N 1
ATOM 932 C CA . VAL A 1 112 ? 6.135 -6.252 2.583 1.00 95.50 112 VAL A CA 1
ATOM 933 C C . VAL A 1 112 ? 4.680 -5.809 2.442 1.00 95.50 112 VAL A C 1
ATOM 935 O O . VAL A 1 112 ? 3.808 -6.611 2.109 1.00 95.50 112 VAL A O 1
ATOM 938 N N . SER A 1 113 ? 4.420 -4.514 2.651 1.00 97.31 113 SER A N 1
ATOM 939 C CA . SER A 1 113 ? 3.185 -3.862 2.233 1.00 97.31 113 SER A CA 1
ATOM 940 C C . SER A 1 113 ? 3.358 -3.127 0.902 1.00 97.31 113 SER A C 1
ATOM 942 O O . SER A 1 113 ? 4.474 -2.853 0.472 1.00 97.31 113 SER A O 1
ATOM 944 N N . PHE A 1 114 ? 2.257 -2.783 0.240 1.00 97.50 114 PHE A N 1
ATOM 945 C CA . PHE A 1 114 ? 2.294 -2.097 -1.045 1.00 97.50 114 PHE A CA 1
ATOM 946 C C . PHE A 1 114 ? 1.049 -1.230 -1.270 1.00 97.50 114 PHE A C 1
ATOM 948 O O . PHE A 1 114 ? -0.073 -1.609 -0.907 1.00 97.50 114 PHE A O 1
ATOM 955 N N . ARG A 1 115 ? 1.232 -0.076 -1.925 1.00 96.38 115 ARG A N 1
ATOM 956 C CA . ARG A 1 115 ? 0.135 0.717 -2.500 1.00 96.38 115 ARG A CA 1
ATOM 957 C C . ARG A 1 115 ? 0.442 1.115 -3.934 1.00 96.38 115 ARG A C 1
ATOM 959 O O . ARG A 1 115 ? 1.473 1.732 -4.196 1.00 96.38 115 ARG A O 1
ATOM 966 N N . SER A 1 116 ? -0.503 0.868 -4.834 1.00 96.12 116 SER A N 1
ATOM 967 C CA . SER A 1 116 ? -0.406 1.359 -6.202 1.00 96.12 116 SER A CA 1
ATOM 968 C C . SER A 1 116 ? -0.682 2.860 -6.283 1.00 96.12 116 SER A C 1
ATOM 970 O O . SER A 1 116 ? -1.521 3.410 -5.562 1.00 96.12 116 SER A O 1
ATOM 972 N N . GLY A 1 117 ? 0.065 3.529 -7.156 1.00 94.12 117 GLY A N 1
ATOM 973 C CA . GLY A 1 117 ? -0.129 4.912 -7.566 1.00 94.12 117 GLY A CA 1
ATOM 974 C C . GLY A 1 117 ? -1.475 5.079 -8.241 1.00 94.12 117 GLY A C 1
ATOM 975 O O . GLY A 1 117 ? -1.850 4.266 -9.082 1.00 94.12 117 GLY A O 1
ATOM 976 N N . TRP A 1 118 ? -2.207 6.127 -7.851 1.00 92.44 118 TRP A N 1
ATOM 977 C CA . TRP A 1 118 ? -3.506 6.479 -8.442 1.00 92.44 118 TRP A CA 1
ATOM 978 C C . TRP A 1 118 ? -4.518 5.326 -8.417 1.00 92.44 118 TRP A C 1
ATOM 980 O O . TRP A 1 118 ? -5.428 5.272 -9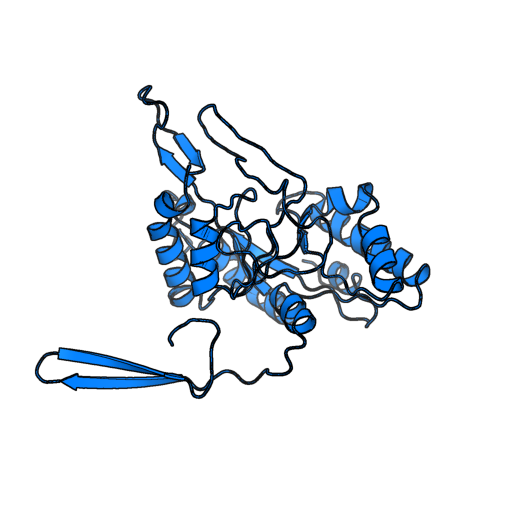.234 1.00 92.44 118 TRP A O 1
ATOM 990 N N . HIS A 1 119 ? -4.343 4.387 -7.480 1.00 95.50 119 HIS A N 1
ATOM 991 C CA . HIS A 1 119 ? -5.159 3.183 -7.353 1.00 95.50 119 HIS A CA 1
ATOM 992 C C . HIS A 1 119 ? -5.180 2.279 -8.595 1.00 95.50 119 HIS A C 1
ATOM 994 O O . HIS A 1 119 ? -6.023 1.385 -8.669 1.00 95.50 119 HIS A O 1
ATOM 1000 N N . TYR A 1 120 ? -4.251 2.454 -9.539 1.00 96.88 120 TYR A N 1
ATOM 1001 C CA . TYR A 1 120 ? -4.150 1.578 -10.701 1.00 96.88 120 TYR A CA 1
ATOM 1002 C C . TYR A 1 120 ? -3.904 0.140 -10.273 1.00 96.88 120 TYR A C 1
ATOM 1004 O O . TYR A 1 120 ? -3.045 -0.108 -9.430 1.00 96.88 120 TYR A O 1
ATOM 1012 N N . MET A 1 121 ? -4.634 -0.792 -10.869 1.00 97.62 121 MET A N 1
ATOM 1013 C CA . MET A 1 121 ? -4.385 -2.222 -10.776 1.00 97.62 121 MET A CA 1
ATOM 1014 C C . MET A 1 121 ? -4.936 -2.896 -12.027 1.00 97.62 121 MET A C 1
ATOM 1016 O O . MET A 1 121 ? -5.963 -2.485 -12.567 1.00 97.62 121 MET A O 1
ATOM 1020 N N . ASP A 1 122 ? -4.278 -3.970 -12.440 1.00 97.44 122 ASP A N 1
ATOM 1021 C CA . ASP A 1 122 ? -4.828 -4.962 -13.351 1.00 97.44 122 ASP A CA 1
ATOM 1022 C C . ASP A 1 122 ? -4.578 -6.373 -12.775 1.00 97.44 122 ASP A C 1
ATOM 1024 O O . ASP A 1 122 ? -3.907 -6.549 -11.751 1.00 97.44 122 ASP A O 1
ATOM 1028 N N . ASN A 1 123 ? -5.148 -7.401 -13.410 1.00 97.44 123 ASN A N 1
ATOM 1029 C CA . ASN A 1 123 ? -4.947 -8.786 -12.972 1.00 97.44 123 ASN A CA 1
ATOM 1030 C C . ASN A 1 123 ? -3.489 -9.250 -13.115 1.00 97.44 123 ASN A C 1
ATOM 1032 O O . ASN A 1 123 ? -3.047 -10.084 -12.329 1.00 97.44 123 ASN A O 1
ATOM 1036 N N . GLY A 1 124 ? -2.759 -8.750 -14.116 1.00 97.75 124 GLY A N 1
ATOM 1037 C CA . GLY A 1 124 ? -1.356 -9.106 -14.326 1.00 97.75 124 GLY A CA 1
ATOM 1038 C C . GLY A 1 124 ? -0.501 -8.638 -13.155 1.00 97.75 124 GLY A C 1
ATOM 1039 O O . GLY A 1 124 ? 0.263 -9.421 -12.596 1.00 97.75 124 GLY A O 1
ATOM 1040 N N . TRP A 1 125 ? -0.714 -7.401 -12.713 1.00 97.94 125 TRP A N 1
ATOM 1041 C CA . TRP A 1 125 ? -0.011 -6.828 -11.582 1.00 97.94 125 TRP A CA 1
ATOM 1042 C C . TRP A 1 125 ? -0.369 -7.516 -10.277 1.00 97.94 125 TRP A C 1
ATOM 1044 O O . TRP A 1 125 ? 0.532 -7.863 -9.524 1.00 97.94 125 TRP A O 1
ATOM 1054 N N . GLN A 1 126 ? -1.657 -7.758 -10.004 1.00 98.06 126 GLN A N 1
ATOM 1055 C CA . GLN A 1 126 ? -2.041 -8.452 -8.772 1.00 98.06 126 GLN A CA 1
ATOM 1056 C C . GLN A 1 126 ? -1.422 -9.850 -8.704 1.00 98.06 126 GLN A C 1
ATOM 1058 O O . GLN A 1 126 ? -0.882 -10.213 -7.664 1.00 98.06 126 GLN A O 1
ATOM 1063 N N . ASN A 1 127 ? -1.464 -10.613 -9.800 1.00 97.25 127 ASN A N 1
ATOM 1064 C CA . ASN A 1 127 ? -0.854 -11.941 -9.846 1.00 97.25 127 ASN A CA 1
ATOM 1065 C C . ASN A 1 127 ? 0.662 -11.873 -9.625 1.00 97.25 127 ASN A C 1
ATOM 1067 O O . ASN A 1 127 ? 1.208 -12.724 -8.935 1.00 97.25 127 ASN A O 1
ATOM 1071 N N . TYR A 1 128 ? 1.325 -10.842 -10.150 1.00 97.75 128 TYR A N 1
ATOM 1072 C CA . TYR A 1 128 ? 2.756 -10.657 -9.940 1.00 97.75 128 TYR A CA 1
ATOM 1073 C C . TYR A 1 128 ? 3.108 -10.225 -8.510 1.00 97.75 128 TYR A C 1
ATOM 1075 O O . TYR A 1 128 ? 4.048 -10.742 -7.912 1.00 97.75 128 TYR A O 1
ATOM 1083 N N . LEU A 1 129 ? 2.325 -9.321 -7.916 1.00 97.38 129 LEU A N 1
ATOM 1084 C CA . LEU A 1 129 ? 2.460 -8.961 -6.503 1.00 97.38 129 LEU A CA 1
ATOM 1085 C C . LEU A 1 129 ? 2.282 -10.190 -5.612 1.00 97.38 129 LEU A C 1
ATOM 1087 O O . LEU A 1 129 ? 3.046 -10.365 -4.673 1.00 97.38 129 LEU A O 1
ATOM 1091 N N . ASP A 1 130 ? 1.339 -11.068 -5.938 1.00 96.69 130 ASP A N 1
ATOM 1092 C CA . ASP A 1 130 ? 1.080 -12.315 -5.217 1.00 96.69 130 ASP A CA 1
ATOM 1093 C C . ASP A 1 130 ? 2.278 -13.296 -5.233 1.00 96.69 130 ASP A C 1
ATOM 1095 O O . ASP A 1 130 ? 2.335 -14.198 -4.400 1.00 96.69 130 ASP A O 1
ATOM 1099 N N . GLU A 1 131 ? 3.263 -13.109 -6.117 1.00 95.75 131 GLU A N 1
ATOM 1100 C CA . GLU A 1 131 ? 4.523 -13.869 -6.119 1.00 95.75 131 GLU A CA 1
ATOM 1101 C C . GLU A 1 131 ? 5.593 -13.262 -5.196 1.00 95.75 131 GLU A C 1
ATOM 1103 O O . GLU A 1 131 ? 6.522 -13.965 -4.794 1.00 95.75 131 GLU A O 1
ATOM 1108 N N . LEU A 1 132 ? 5.475 -11.973 -4.853 1.00 95.56 132 LEU A N 1
ATOM 1109 C CA . LEU A 1 132 ? 6.556 -11.181 -4.257 1.00 95.56 132 LEU A CA 1
ATOM 1110 C C . LEU A 1 132 ? 6.192 -10.535 -2.915 1.00 95.56 132 LEU A C 1
ATOM 1112 O O . LEU A 1 132 ? 6.976 -10.608 -1.968 1.00 95.56 132 LEU A O 1
ATOM 1116 N N . LEU A 1 133 ? 5.033 -9.876 -2.837 1.00 96.38 133 LEU A N 1
ATOM 1117 C CA . LEU A 1 133 ? 4.618 -8.992 -1.748 1.00 96.38 133 LEU A CA 1
ATOM 1118 C C . LEU A 1 133 ? 3.288 -9.475 -1.134 1.00 96.38 133 LEU A C 1
ATOM 1120 O O . LEU A 1 133 ? 2.264 -9.503 -1.819 1.00 96.38 133 LEU A O 1
ATOM 1124 N N . PRO A 1 134 ? 3.237 -9.797 0.170 1.00 96.19 134 PRO A N 1
ATOM 1125 C CA . PRO A 1 134 ? 2.054 -10.413 0.763 1.00 96.19 134 PRO A CA 1
ATOM 1126 C C . PRO A 1 134 ? 0.879 -9.459 0.969 1.00 96.19 134 PRO A C 1
ATOM 1128 O O . PRO A 1 134 ? -0.262 -9.924 1.035 1.00 96.19 134 PRO A O 1
ATOM 1131 N N . TYR A 1 135 ? 1.121 -8.153 1.127 1.00 97.94 135 TYR A N 1
ATOM 1132 C CA . TYR A 1 135 ? 0.096 -7.217 1.587 1.00 97.94 135 TYR A CA 1
ATOM 1133 C C . TYR A 1 135 ? -0.069 -6.017 0.656 1.00 97.94 135 TYR A C 1
ATOM 1135 O O . TYR A 1 135 ? 0.830 -5.203 0.482 1.00 97.94 135 TYR A O 1
ATOM 1143 N N . SER A 1 136 ? -1.276 -5.848 0.134 1.00 97.75 136 SER A N 1
ATOM 1144 C CA . SER A 1 136 ? -1.717 -4.696 -0.646 1.00 97.75 136 SER A CA 1
ATOM 1145 C C . SER A 1 136 ? -2.784 -3.901 0.111 1.00 97.75 136 SER A C 1
ATOM 1147 O O . SER A 1 136 ? -3.610 -4.460 0.830 1.00 97.75 136 SER A O 1
ATOM 1149 N N . LEU A 1 137 ? -2.763 -2.573 -0.012 1.00 97.56 137 LEU A N 1
ATOM 1150 C CA . LEU A 1 137 ? -3.711 -1.681 0.672 1.00 97.56 137 LEU A CA 1
ATOM 1151 C C . LEU A 1 137 ? -4.238 -0.602 -0.283 1.00 97.56 137 LEU A C 1
ATOM 1153 O O . LEU A 1 137 ? -4.179 0.597 0.004 1.00 97.56 137 LEU A O 1
ATOM 1157 N N . HIS A 1 138 ? -4.691 -1.021 -1.463 1.00 96.06 138 HIS A N 1
ATOM 1158 C CA . HIS A 1 138 ? -5.027 -0.105 -2.558 1.00 96.06 138 HIS A CA 1
ATOM 1159 C C . HIS A 1 138 ? -6.480 -0.199 -3.054 1.00 96.06 138 HIS A C 1
ATOM 1161 O O . HIS A 1 138 ? -6.851 0.612 -3.899 1.00 96.06 138 HIS A O 1
ATOM 1167 N N . ASN A 1 139 ? -7.310 -1.113 -2.521 1.00 97.88 139 ASN A N 1
ATOM 1168 C CA . ASN A 1 139 ? -8.728 -1.213 -2.897 1.00 97.88 139 ASN A CA 1
ATOM 1169 C C . ASN A 1 139 ? -9.445 0.121 -2.634 1.00 97.88 139 ASN A C 1
ATOM 1171 O O . ASN A 1 139 ? -9.558 0.535 -1.480 1.00 97.88 139 ASN A O 1
ATOM 1175 N N . ASP A 1 140 ? -9.940 0.768 -3.687 1.00 97.25 140 ASP A N 1
ATOM 1176 C CA . ASP A 1 140 ? -10.587 2.085 -3.629 1.00 97.25 140 ASP A CA 1
ATOM 1177 C C . ASP A 1 140 ? -12.098 2.026 -3.887 1.00 97.25 140 ASP A C 1
ATOM 1179 O O . ASP A 1 140 ? -12.692 2.930 -4.476 1.00 97.25 140 ASP A O 1
ATOM 1183 N N . TRP A 1 141 ? -12.759 0.940 -3.475 1.00 97.56 141 TRP A N 1
ATOM 1184 C CA . TRP A 1 141 ? -14.201 0.798 -3.667 1.00 97.56 141 TRP A CA 1
ATOM 1185 C C . TRP A 1 141 ? -14.979 2.037 -3.165 1.00 97.56 141 TRP A C 1
ATOM 1187 O O . TRP A 1 141 ? -14.742 2.508 -2.034 1.00 97.56 141 TRP A O 1
ATOM 1197 N N . PRO A 1 142 ? -15.981 2.526 -3.930 1.00 96.69 142 PRO A N 1
ATOM 1198 C CA . PRO A 1 142 ? -16.559 1.956 -5.163 1.00 96.69 142 PRO A CA 1
ATOM 1199 C C . PRO A 1 142 ? -16.011 2.566 -6.463 1.00 96.69 142 PRO A C 1
ATOM 1201 O O . PRO A 1 142 ? -16.711 2.568 -7.476 1.00 96.69 142 PRO A O 1
ATOM 1204 N N . ASN A 1 143 ? -14.835 3.188 -6.423 1.00 97.25 143 ASN A N 1
ATOM 1205 C CA . ASN A 1 143 ? -14.434 4.113 -7.470 1.00 97.25 143 ASN A CA 1
ATOM 1206 C C . ASN A 1 143 ? -13.999 3.379 -8.745 1.00 97.25 143 ASN A C 1
ATOM 1208 O O . ASN A 1 143 ? -13.362 2.330 -8.711 1.00 97.25 143 ASN A O 1
ATOM 1212 N N . GLN A 1 144 ? -14.336 3.970 -9.883 1.00 97.50 144 GLN A N 1
ATOM 1213 C CA . GLN A 1 144 ? -13.909 3.538 -11.204 1.00 97.50 144 GLN A CA 1
ATOM 1214 C C . GLN A 1 144 ? -13.760 4.790 -12.058 1.00 97.50 144 GLN A C 1
ATOM 1216 O O . GLN A 1 144 ? -14.639 5.658 -12.056 1.00 97.50 144 GLN A O 1
ATOM 1221 N N . ARG A 1 145 ? -12.655 4.880 -12.786 1.00 97.12 145 ARG A N 1
ATOM 1222 C CA . ARG A 1 145 ? -12.405 5.946 -13.749 1.00 97.12 145 ARG A CA 1
ATOM 1223 C C . ARG A 1 145 ? -11.618 5.374 -14.917 1.00 97.12 145 ARG A C 1
ATOM 1225 O O . ARG A 1 145 ? -10.743 4.537 -14.740 1.00 97.12 145 ARG A O 1
ATOM 1232 N N . VAL A 1 146 ? -11.945 5.842 -16.111 1.00 95.62 146 VAL A N 1
ATOM 1233 C CA . VAL A 1 146 ? -11.163 5.586 -17.316 1.00 95.62 146 VAL A CA 1
ATOM 1234 C C . VAL A 1 146 ? -10.894 6.935 -17.945 1.00 95.62 146 VAL A C 1
ATOM 1236 O O . VAL A 1 146 ? -11.837 7.701 -18.159 1.00 95.62 146 VAL A O 1
ATOM 1239 N N . ASP A 1 147 ? -9.624 7.221 -18.191 1.00 94.88 147 ASP A N 1
ATOM 1240 C CA . ASP A 1 147 ? -9.211 8.334 -19.027 1.00 94.88 147 ASP A CA 1
ATOM 1241 C C . ASP A 1 147 ? -8.904 7.828 -20.433 1.00 94.88 147 ASP A C 1
ATOM 1243 O O . ASP A 1 147 ? -8.407 6.716 -20.612 1.00 94.88 147 ASP A O 1
ATOM 1247 N N . LEU A 1 148 ? -9.289 8.614 -21.429 1.00 93.88 148 LEU A N 1
ATOM 1248 C CA . LEU A 1 148 ? -9.218 8.244 -22.843 1.00 93.88 148 LEU A CA 1
ATOM 1249 C C . LEU A 1 148 ? -8.484 9.296 -23.679 1.00 93.88 148 LEU A C 1
ATOM 1251 O O . LEU A 1 148 ? -8.343 9.098 -24.883 1.00 93.88 148 LEU A O 1
ATOM 1255 N N . GLU A 1 149 ? -8.065 10.406 -23.070 1.00 95.50 149 GLU A N 1
ATOM 1256 C CA . GLU A 1 149 ? -7.367 11.501 -23.739 1.00 95.50 149 GLU A CA 1
ATOM 1257 C C . GLU A 1 149 ? -5.959 11.621 -23.155 1.00 95.50 149 GLU A C 1
ATOM 1259 O O . GLU A 1 149 ? -5.794 11.719 -21.941 1.00 95.50 149 GLU A O 1
ATOM 1264 N N . GLU A 1 150 ? -4.933 11.572 -24.008 1.00 96.19 150 GLU A N 1
ATOM 1265 C CA . GLU A 1 150 ? -3.559 11.733 -23.537 1.00 96.19 150 GLU A CA 1
ATOM 1266 C C . GLU A 1 150 ? -3.302 13.176 -23.053 1.00 96.19 150 GLU A C 1
ATOM 1268 O O . GLU A 1 150 ? -3.757 14.131 -23.690 1.00 96.19 150 GLU A O 1
ATOM 1273 N N . PRO A 1 151 ? -2.552 13.380 -21.950 1.00 96.25 151 PRO A N 1
ATOM 1274 C CA . PRO A 1 151 ? -1.900 12.370 -21.116 1.00 96.25 151 PRO A CA 1
ATOM 1275 C C . PRO A 1 151 ? -2.885 11.545 -20.271 1.00 96.25 151 PRO A C 1
ATOM 1277 O O . PRO A 1 151 ? -3.684 12.100 -19.521 1.00 96.25 151 PRO A O 1
ATOM 1280 N N . LEU A 1 152 ? -2.762 10.216 -20.323 1.00 96.25 152 LEU A N 1
ATOM 1281 C CA . LEU A 1 152 ? -3.591 9.309 -19.531 1.00 96.25 152 LEU A CA 1
ATOM 1282 C C . LEU A 1 152 ? -3.205 9.382 -18.053 1.00 96.25 152 LEU A C 1
ATOM 1284 O O . LEU A 1 152 ? -2.043 9.169 -17.691 1.00 96.25 152 LEU A O 1
ATOM 1288 N N . ASP A 1 153 ? -4.193 9.605 -17.192 1.00 94.38 153 ASP A N 1
ATOM 1289 C CA . ASP A 1 153 ? -4.045 9.530 -15.743 1.00 94.38 153 ASP A CA 1
ATOM 1290 C C . ASP A 1 153 ? -5.278 8.918 -15.069 1.00 94.38 153 ASP A C 1
ATOM 1292 O O . ASP A 1 153 ? -6.345 8.778 -15.664 1.00 94.38 153 ASP A O 1
ATOM 1296 N N . ASN A 1 154 ? -5.134 8.525 -13.800 1.00 92.81 154 ASN A N 1
ATOM 1297 C CA . ASN A 1 154 ? -6.250 8.129 -12.937 1.00 92.81 154 ASN A CA 1
ATOM 1298 C C . ASN A 1 154 ? -7.205 7.083 -13.537 1.00 92.81 154 ASN A C 1
ATOM 1300 O O . ASN A 1 154 ? -8.404 7.101 -13.252 1.00 92.81 154 ASN A O 1
ATOM 1304 N N . THR A 1 155 ? -6.691 6.180 -14.366 1.00 95.62 155 THR A N 1
ATOM 1305 C CA . THR A 1 155 ? -7.450 5.063 -14.922 1.00 95.62 155 THR A CA 1
ATOM 1306 C C . THR A 1 155 ? -7.367 3.891 -13.953 1.00 95.62 155 THR A C 1
ATOM 1308 O O . THR A 1 155 ? -6.274 3.438 -13.638 1.00 95.62 155 THR A O 1
ATOM 1311 N N . TYR A 1 156 ? -8.493 3.416 -13.428 1.00 97.06 156 TYR A N 1
ATOM 1312 C CA . TYR A 1 156 ? -8.574 2.297 -12.480 1.00 97.06 156 TYR A CA 1
ATOM 1313 C C . TYR A 1 156 ? -10.017 1.795 -12.345 1.00 97.06 156 TYR A C 1
ATOM 1315 O O . TYR A 1 156 ? -10.982 2.513 -12.620 1.00 97.06 156 TYR A O 1
ATOM 1323 N N . ASP A 1 157 ? -10.182 0.572 -11.840 1.00 97.94 157 ASP A N 1
ATOM 1324 C CA . ASP A 1 157 ? -11.496 0.007 -11.534 1.00 97.94 157 ASP A CA 1
ATOM 1325 C C . ASP A 1 157 ? -11.501 -0.732 -10.188 1.00 97.94 157 ASP A C 1
ATOM 1327 O O . ASP A 1 157 ? -10.805 -1.725 -9.995 1.00 97.94 157 ASP A O 1
ATOM 1331 N N . TRP A 1 158 ? -12.308 -0.246 -9.249 1.00 98.38 158 TRP A N 1
ATOM 1332 C CA . TRP A 1 158 ? -12.593 -0.887 -7.962 1.00 98.38 158 TRP A CA 1
ATOM 1333 C C . TRP A 1 158 ? -14.096 -1.070 -7.736 1.00 98.38 158 TRP A C 1
ATOM 1335 O O . TRP A 1 158 ? -14.539 -1.310 -6.608 1.00 98.38 158 TRP A O 1
ATOM 1345 N N . SER A 1 159 ? -14.903 -0.951 -8.793 1.00 98.25 159 SER A N 1
ATOM 1346 C CA . SER A 1 159 ? -16.367 -0.994 -8.718 1.00 98.25 159 SER A CA 1
ATOM 1347 C C . SER A 1 159 ? -16.905 -2.331 -8.197 1.00 98.25 159 SER A C 1
ATOM 1349 O O . SER A 1 159 ? -17.947 -2.363 -7.534 1.00 98.25 159 SER A O 1
ATOM 1351 N N . ALA A 1 160 ? -16.184 -3.428 -8.441 1.00 98.38 160 ALA A N 1
ATOM 1352 C CA . ALA A 1 160 ? -16.546 -4.775 -8.010 1.00 98.38 160 ALA A CA 1
ATOM 1353 C C . ALA A 1 160 ? -15.903 -5.186 -6.674 1.00 98.38 160 ALA A C 1
ATOM 1355 O O . ALA A 1 160 ? -16.224 -6.255 -6.153 1.00 98.38 160 ALA A O 1
ATOM 1356 N N . ALA A 1 161 ? -15.007 -4.372 -6.110 1.00 98.44 161 ALA A N 1
ATOM 1357 C CA . ALA A 1 161 ? -14.262 -4.754 -4.919 1.00 98.44 161 ALA A CA 1
ATOM 1358 C C . ALA A 1 161 ? -15.098 -4.725 -3.627 1.00 98.44 161 ALA A C 1
ATOM 1360 O O . ALA A 1 161 ? -16.146 -4.080 -3.565 1.00 98.44 161 ALA A O 1
ATOM 1361 N N . PRO A 1 162 ? -14.671 -5.416 -2.553 1.00 97.88 162 PRO A N 1
ATOM 1362 C CA . PRO A 1 162 ? -15.347 -5.338 -1.268 1.00 97.88 162 PRO A CA 1
ATOM 1363 C C . PRO A 1 162 ? -15.411 -3.905 -0.735 1.00 97.88 162 PRO A C 1
ATOM 1365 O O . PRO A 1 162 ? -14.390 -3.251 -0.519 1.00 97.88 162 PRO A O 1
ATOM 1368 N N . GLY A 1 163 ? -16.629 -3.449 -0.438 1.00 96.19 163 GLY A N 1
ATOM 1369 C CA . GLY A 1 163 ? -16.866 -2.164 0.218 1.00 96.19 163 GLY A CA 1
ATOM 1370 C C . GLY A 1 163 ? -16.682 -2.184 1.737 1.00 96.19 163 GLY A C 1
ATOM 1371 O O . GLY A 1 163 ? -16.776 -1.144 2.385 1.00 96.19 163 GLY A O 1
ATOM 1372 N N . GLN A 1 164 ? -16.430 -3.342 2.340 1.00 95.38 164 GLN A N 1
ATOM 1373 C CA . GLN A 1 164 ? -16.158 -3.447 3.774 1.00 95.38 164 GLN A CA 1
ATOM 1374 C C . GLN A 1 164 ? -14.660 -3.30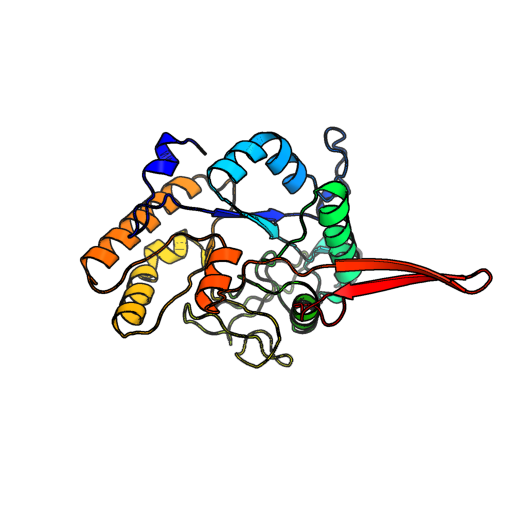0 4.061 1.00 95.38 164 GLN A C 1
ATOM 1376 O O . GLN A 1 164 ? -13.820 -3.586 3.212 1.00 95.38 164 GLN A O 1
ATOM 1381 N N . PHE A 1 165 ? -14.325 -2.885 5.282 1.00 97.31 165 PHE A N 1
ATOM 1382 C CA . PHE A 1 165 ? -12.946 -2.820 5.776 1.00 97.31 165 PHE A CA 1
ATOM 1383 C C . PHE A 1 165 ? -12.518 -4.181 6.336 1.00 97.31 165 PHE A C 1
ATOM 1385 O O . PHE A 1 165 ? -12.075 -4.300 7.471 1.00 97.31 165 PHE A O 1
ATOM 1392 N N . VAL A 1 166 ? -12.731 -5.222 5.535 1.00 97.88 166 VAL A N 1
ATOM 1393 C CA . VAL A 1 166 ? -12.400 -6.613 5.844 1.00 97.88 166 VAL A CA 1
ATOM 1394 C C . VAL A 1 166 ? -11.365 -7.042 4.808 1.00 97.88 166 VAL A C 1
ATOM 1396 O O . VAL A 1 166 ? -11.691 -7.061 3.616 1.00 97.88 166 VAL A O 1
ATOM 1399 N N . PRO A 1 167 ? -10.117 -7.326 5.217 1.00 98.19 167 PRO A N 1
ATOM 1400 C CA . PRO A 1 167 ? -9.113 -7.855 4.314 1.00 98.19 167 PRO A CA 1
ATOM 1401 C C . PRO A 1 167 ? -9.600 -9.114 3.602 1.00 98.19 167 PRO A C 1
ATOM 1403 O O . PRO A 1 167 ? -10.247 -9.982 4.192 1.00 98.19 167 PRO A O 1
ATOM 1406 N N . TYR A 1 168 ? -9.263 -9.223 2.326 1.00 98.25 168 TYR A N 1
ATOM 1407 C CA . TYR A 1 168 ? -9.610 -10.352 1.479 1.00 98.25 168 TYR A CA 1
ATOM 1408 C C . TYR A 1 168 ? -8.384 -10.813 0.706 1.00 98.25 168 TYR A C 1
ATOM 1410 O O . TYR A 1 168 ? -7.449 -10.051 0.475 1.00 98.25 168 TYR A O 1
ATOM 1418 N N . ARG A 1 169 ? -8.401 -12.074 0.289 1.00 98.31 169 ARG A N 1
ATOM 1419 C CA . ARG A 1 169 ? -7.416 -12.617 -0.642 1.00 98.31 169 ARG A CA 1
ATOM 1420 C C . ARG A 1 169 ? -7.936 -12.385 -2.057 1.00 98.31 169 ARG A C 1
ATOM 1422 O O . ARG A 1 169 ? -9.043 -12.858 -2.318 1.00 98.31 169 ARG A O 1
ATOM 1429 N N . PRO A 1 170 ? -7.241 -11.651 -2.939 1.00 98.19 170 PRO A N 1
ATOM 1430 C CA . PRO A 1 170 ? -7.712 -11.422 -4.303 1.00 98.19 170 PRO A CA 1
ATOM 1431 C C . PRO A 1 170 ? -7.931 -12.726 -5.083 1.00 98.19 170 PRO A C 1
ATOM 1433 O O . PRO A 1 170 ? -7.300 -13.754 -4.824 1.00 98.19 170 PRO A O 1
ATOM 1436 N N . SER A 1 171 ? -8.861 -12.714 -6.034 1.00 98.31 171 SER A N 1
ATOM 1437 C CA . SER A 1 171 ? -9.041 -13.807 -6.988 1.00 98.31 171 SER A CA 1
ATOM 1438 C C . SER A 1 171 ? -8.031 -13.672 -8.131 1.00 98.31 171 SER A C 1
ATOM 1440 O O . SER A 1 171 ? -7.986 -12.607 -8.745 1.00 98.31 171 SER A O 1
ATOM 1442 N N . PRO A 1 172 ? -7.311 -14.743 -8.519 1.00 96.88 172 PRO A N 1
ATOM 1443 C CA . PRO A 1 172 ? -6.378 -14.691 -9.653 1.00 96.88 172 PRO A CA 1
ATOM 1444 C C . PRO A 1 172 ? -7.020 -14.288 -10.994 1.00 96.88 172 PRO A C 1
ATOM 1446 O O . PRO A 1 172 ? -6.339 -13.849 -11.919 1.00 96.88 172 PRO A O 1
ATOM 1449 N N . ALA A 1 173 ? -8.342 -14.462 -11.119 1.00 98.00 173 ALA A N 1
ATOM 1450 C CA . ALA A 1 173 ? -9.107 -14.101 -12.314 1.00 98.00 173 ALA A CA 1
ATOM 1451 C C . ALA A 1 173 ? -9.690 -12.676 -12.265 1.00 98.00 173 ALA A C 1
ATOM 1453 O O . ALA A 1 173 ? -10.066 -12.130 -13.304 1.00 98.00 173 ALA A O 1
ATOM 1454 N N . ASN A 1 174 ? -9.828 -12.094 -11.073 1.00 98.19 174 ASN A N 1
ATOM 1455 C CA . ASN A 1 174 ? -10.314 -10.731 -10.882 1.00 98.19 174 ASN A CA 1
ATOM 1456 C C . ASN A 1 174 ? -9.799 -10.194 -9.542 1.00 98.19 174 ASN A C 1
ATOM 1458 O O . ASN A 1 174 ? -10.368 -10.512 -8.494 1.00 98.19 174 ASN A O 1
ATOM 1462 N N . TYR A 1 175 ? -8.767 -9.353 -9.595 1.00 97.88 175 TYR A N 1
ATOM 1463 C CA . TYR A 1 175 ? -8.102 -8.776 -8.427 1.00 97.88 175 TYR A CA 1
ATOM 1464 C C . TYR A 1 175 ? -9.058 -8.040 -7.480 1.00 97.88 175 TYR A C 1
ATOM 1466 O O . TYR A 1 175 ? -8.784 -7.940 -6.287 1.00 97.88 175 TYR A O 1
ATOM 1474 N N . GLN A 1 176 ? -10.192 -7.547 -7.988 1.00 98.50 176 GLN A N 1
ATOM 1475 C CA . GLN A 1 176 ? -11.185 -6.846 -7.182 1.00 98.50 176 GLN A CA 1
ATOM 1476 C C . GLN A 1 176 ? -11.941 -7.803 -6.253 1.00 98.50 176 GLN A C 1
ATOM 1478 O O . GLN A 1 176 ? -12.389 -7.396 -5.190 1.00 98.50 176 GLN A O 1
ATOM 1483 N N . LEU A 1 177 ? -12.119 -9.069 -6.632 1.00 98.50 177 LEU A N 1
ATOM 1484 C CA . LEU A 1 177 ? -13.007 -9.992 -5.928 1.00 98.50 177 LEU A CA 1
ATOM 1485 C C . LEU A 1 177 ? -12.261 -10.851 -4.899 1.00 98.50 177 LEU A C 1
ATOM 1487 O O . LEU A 1 177 ? -11.136 -11.277 -5.159 1.00 98.50 177 LEU A O 1
ATOM 1491 N N . PRO A 1 178 ? -12.904 -11.210 -3.771 1.00 98.50 178 PRO A N 1
ATOM 1492 C CA . PRO A 1 178 ? -12.414 -12.269 -2.899 1.00 98.50 178 PRO A CA 1
ATOM 1493 C C . PRO A 1 178 ? -12.236 -13.599 -3.643 1.00 98.50 178 PRO A C 1
ATOM 1495 O O . PRO A 1 178 ? -13.096 -14.023 -4.415 1.00 98.50 178 PRO A O 1
ATOM 1498 N N . GLY A 1 179 ? -11.130 -14.276 -3.363 1.00 97.94 179 GLY A N 1
ATOM 1499 C CA . GLY A 1 179 ? -10.729 -15.547 -3.945 1.00 97.94 179 GLY A CA 1
ATOM 1500 C C . GLY A 1 179 ? -9.696 -16.257 -3.073 1.00 97.94 179 GLY A C 1
ATOM 1501 O O . GLY A 1 179 ? -9.846 -16.342 -1.853 1.00 97.94 179 GLY A O 1
ATOM 1502 N N . ASN A 1 180 ? -8.672 -16.825 -3.706 1.00 96.88 180 ASN A N 1
ATOM 1503 C CA . ASN A 1 180 ? -7.683 -17.690 -3.063 1.00 96.88 180 ASN A CA 1
ATOM 1504 C C . ASN A 1 180 ? -6.228 -17.372 -3.453 1.00 96.88 180 ASN A C 1
ATOM 1506 O O . ASN A 1 180 ? -5.367 -18.228 -3.237 1.00 96.88 180 ASN A O 1
ATOM 1510 N N . GLY A 1 181 ? -5.945 -16.179 -3.988 1.00 96.31 181 GLY A N 1
ATOM 1511 C CA . GLY A 1 181 ? -4.577 -15.703 -4.218 1.00 96.31 181 GLY A CA 1
ATOM 1512 C C . GLY A 1 181 ? -3.757 -15.695 -2.920 1.00 96.31 181 GLY A C 1
ATOM 1513 O O . GLY A 1 181 ? -4.338 -15.630 -1.830 1.00 96.31 181 GLY A O 1
ATOM 1514 N N . PRO A 1 182 ? -2.431 -15.891 -2.960 1.00 95.69 182 PRO A N 1
ATOM 1515 C CA . PRO A 1 182 ? -1.600 -15.913 -1.754 1.00 95.69 182 PRO A CA 1
ATOM 1516 C C . PRO A 1 182 ? -1.561 -14.558 -1.029 1.00 95.69 182 PRO A C 1
ATOM 1518 O O . PRO A 1 182 ? -1.460 -14.548 0.201 1.00 95.69 182 PRO A O 1
ATOM 1521 N N . GLY A 1 183 ? -1.697 -13.443 -1.755 1.00 96.62 183 GLY A N 1
ATOM 1522 C CA . GLY A 1 183 ? -1.688 -12.096 -1.192 1.00 96.62 183 GLY A CA 1
ATOM 1523 C C . GLY A 1 183 ? -2.972 -11.714 -0.451 1.00 96.62 183 GLY A C 1
ATOM 1524 O O . GLY A 1 183 ? -4.004 -12.391 -0.508 1.00 96.62 183 GLY A O 1
ATOM 1525 N N . TRP A 1 184 ? -2.906 -10.588 0.255 1.00 98.12 184 TRP A N 1
ATOM 1526 C CA . TRP A 1 184 ? -4.035 -9.949 0.928 1.00 98.12 184 TRP A CA 1
ATOM 1527 C C . TRP A 1 184 ? -4.206 -8.521 0.444 1.00 98.12 184 TRP A C 1
ATOM 1529 O O . TRP A 1 184 ? -3.232 -7.798 0.260 1.00 98.12 184 TRP A O 1
ATOM 1539 N N . ASN A 1 185 ? -5.454 -8.093 0.315 1.00 98.19 185 ASN A N 1
ATOM 1540 C CA . ASN A 1 185 ? -5.815 -6.723 0.007 1.00 98.19 185 ASN A CA 1
ATOM 1541 C C . ASN A 1 185 ? -6.860 -6.217 0.998 1.00 98.19 185 ASN A C 1
ATOM 1543 O O . ASN A 1 185 ? -7.615 -6.996 1.583 1.00 98.19 185 ASN A O 1
ATOM 1547 N N . VAL A 1 186 ? -6.927 -4.907 1.198 1.00 97.69 186 VAL A N 1
ATOM 1548 C CA . VAL A 1 186 ? -7.923 -4.290 2.072 1.00 97.69 186 VAL A CA 1
ATOM 1549 C C . VAL A 1 186 ? -8.386 -2.960 1.519 1.00 97.69 186 VAL A C 1
ATOM 1551 O O . VAL A 1 186 ? -7.630 -2.232 0.873 1.00 97.69 186 VAL A O 1
ATOM 1554 N N . ARG A 1 187 ? -9.651 -2.640 1.799 1.00 97.44 187 ARG A N 1
ATOM 1555 C CA . ARG A 1 187 ? -10.228 -1.348 1.461 1.00 97.44 187 ARG A CA 1
ATOM 1556 C C . ARG A 1 187 ? -9.408 -0.211 2.070 1.00 97.44 187 ARG A C 1
ATOM 1558 O O . ARG A 1 187 ? -9.099 -0.193 3.265 1.00 97.44 187 ARG A O 1
ATOM 1565 N N . SER A 1 188 ? -9.126 0.759 1.220 1.00 97.19 188 SER A N 1
ATOM 1566 C CA . SER A 1 188 ? -8.442 1.998 1.523 1.00 97.19 188 SER A CA 1
ATOM 1567 C C . SER A 1 188 ? -9.363 3.187 1.255 1.00 97.19 188 SER A C 1
ATOM 1569 O O . SER A 1 188 ? -10.292 3.104 0.455 1.00 97.19 188 SER A O 1
ATOM 1571 N N . THR A 1 189 ? -9.162 4.289 1.970 1.00 96.88 189 THR A N 1
ATOM 1572 C CA . THR A 1 189 ? -9.879 5.543 1.717 1.00 96.88 189 THR A CA 1
ATOM 1573 C C . THR A 1 189 ? -9.040 6.726 2.167 1.00 96.88 189 THR A C 1
ATOM 1575 O O . THR A 1 189 ? -8.320 6.654 3.165 1.00 96.88 189 THR A O 1
ATOM 1578 N N . HIS A 1 190 ? -9.190 7.854 1.482 1.00 96.44 190 HIS A N 1
ATOM 1579 C CA . HIS A 1 190 ? -8.578 9.098 1.922 1.00 96.44 190 HIS A CA 1
ATOM 1580 C C . HIS A 1 190 ? -9.109 9.501 3.311 1.00 96.44 190 HIS A C 1
ATOM 1582 O O . HIS A 1 190 ? -10.315 9.405 3.571 1.00 96.44 190 HIS A O 1
ATOM 1588 N N . LEU A 1 191 ? -8.231 10.009 4.184 1.00 96.12 191 LEU A N 1
ATOM 1589 C CA . LEU A 1 191 ? -8.551 10.566 5.504 1.00 96.12 191 LEU A CA 1
ATOM 1590 C C . LEU A 1 191 ? -9.685 11.606 5.434 1.00 96.12 191 LEU A C 1
ATOM 1592 O O . LEU A 1 191 ? -10.633 11.527 6.214 1.00 96.12 191 LEU A O 1
ATOM 1596 N N . TYR A 1 192 ? -9.635 12.530 4.464 1.00 93.44 192 TYR A N 1
ATOM 1597 C CA . TYR A 1 192 ? -10.699 13.497 4.185 1.00 93.44 192 TYR A CA 1
ATOM 1598 C C . TYR A 1 192 ? -12.047 12.808 3.930 1.00 93.44 192 TYR A C 1
ATOM 1600 O O . TYR A 1 192 ? -13.054 13.154 4.536 1.00 93.44 192 TYR A O 1
ATOM 1608 N N . THR A 1 193 ? -12.092 11.778 3.090 1.00 93.75 193 THR A N 1
ATOM 1609 C CA . THR A 1 193 ? -13.340 11.045 2.831 1.00 93.75 193 THR A CA 1
ATOM 1610 C C . THR A 1 193 ? -13.852 10.338 4.090 1.00 93.75 193 THR A C 1
ATOM 1612 O O . THR A 1 193 ? -15.051 10.386 4.384 1.00 93.75 193 THR A O 1
ATOM 1615 N N . ALA A 1 194 ? -12.954 9.731 4.870 1.00 94.31 194 ALA A N 1
ATOM 1616 C CA . ALA A 1 194 ? -13.306 8.990 6.080 1.00 94.31 194 ALA A CA 1
ATOM 1617 C C . ALA A 1 194 ? -13.972 9.856 7.157 1.00 94.31 194 ALA A C 1
ATOM 1619 O O . ALA A 1 194 ? -14.905 9.387 7.813 1.00 94.31 194 ALA A O 1
ATOM 1620 N N . ARG A 1 195 ? -13.562 11.124 7.297 1.00 90.50 195 ARG A N 1
ATOM 1621 C CA . ARG A 1 195 ? -14.150 12.061 8.273 1.00 90.50 195 ARG A CA 1
ATOM 1622 C C . ARG A 1 195 ? -15.528 12.615 7.890 1.00 90.50 195 ARG A C 1
ATOM 1624 O O . ARG A 1 195 ? -16.189 13.163 8.764 1.00 90.50 195 ARG A O 1
ATOM 1631 N N . TYR A 1 196 ? -15.959 12.514 6.627 1.00 87.88 196 TYR A N 1
ATOM 1632 C CA . TYR A 1 196 ? -17.236 13.095 6.166 1.00 87.88 196 TYR A CA 1
ATOM 1633 C C . TYR A 1 196 ? -18.315 12.074 5.806 1.00 87.88 196 TYR A C 1
ATOM 1635 O O . TYR A 1 196 ? -19.483 12.442 5.722 1.00 87.88 196 TYR A O 1
ATOM 1643 N N . ARG A 1 197 ? -17.954 10.811 5.563 1.00 88.69 197 ARG A N 1
ATOM 1644 C CA . ARG A 1 197 ? -18.895 9.778 5.091 1.00 88.69 197 ARG A CA 1
ATOM 1645 C C . ARG A 1 197 ? -19.297 8.762 6.164 1.00 88.69 197 ARG A C 1
ATOM 1647 O O . ARG A 1 197 ? -19.617 7.629 5.820 1.00 88.69 197 ARG A O 1
ATOM 1654 N N . ASP A 1 198 ? -19.201 9.129 7.442 1.00 91.00 198 ASP A N 1
ATOM 1655 C CA . ASP A 1 198 ? -19.476 8.247 8.591 1.00 91.00 198 ASP A CA 1
ATOM 1656 C C . ASP A 1 198 ? -18.747 6.887 8.522 1.00 91.00 198 ASP A C 1
ATOM 1658 O O . ASP A 1 198 ? -19.180 5.887 9.098 1.00 91.00 198 ASP A O 1
ATOM 1662 N N . LEU A 1 199 ? -17.601 6.825 7.828 1.00 95.50 199 LEU A N 1
ATOM 1663 C CA . LEU A 1 199 ? -16.896 5.558 7.614 1.00 95.50 199 LEU A CA 1
ATOM 1664 C C . LEU A 1 199 ? -16.360 4.998 8.929 1.00 95.50 199 LEU A C 1
ATOM 1666 O O . LEU A 1 199 ? -16.464 3.792 9.147 1.00 95.50 199 LEU A O 1
ATOM 1670 N N . ILE A 1 200 ? -15.870 5.870 9.817 1.00 97.12 200 ILE A N 1
ATOM 1671 C CA . ILE A 1 200 ? -15.408 5.485 11.156 1.00 97.12 200 ILE A CA 1
ATOM 1672 C C . ILE A 1 200 ? -16.557 4.884 11.975 1.00 97.12 200 ILE A C 1
ATOM 1674 O O . ILE A 1 200 ? -16.374 3.841 12.589 1.00 97.12 200 ILE A O 1
ATOM 1678 N N . ASP A 1 201 ? -17.763 5.457 11.922 1.00 96.94 201 ASP A N 1
ATOM 1679 C CA . ASP A 1 201 ? -18.933 4.860 12.580 1.00 96.94 201 ASP A CA 1
ATOM 1680 C C . ASP A 1 201 ? -19.243 3.471 12.010 1.00 96.94 201 ASP A C 1
ATOM 1682 O O . ASP A 1 201 ? -19.356 2.504 12.756 1.00 96.94 201 ASP A O 1
ATOM 1686 N N . SER A 1 202 ? -19.261 3.340 10.678 1.00 96.12 202 SER A N 1
ATOM 1687 C CA . SER A 1 202 ? -19.548 2.062 10.014 1.00 96.12 202 SER A CA 1
ATOM 1688 C C . SER A 1 202 ? -18.550 0.950 10.368 1.00 96.12 202 SER A C 1
ATOM 1690 O O . SER A 1 202 ? -18.917 -0.224 10.386 1.00 96.12 202 SER A O 1
ATOM 1692 N N . ILE A 1 203 ? -17.291 1.316 10.632 1.00 97.12 203 ILE A N 1
ATOM 1693 C CA . ILE A 1 203 ? -16.239 0.407 11.094 1.00 97.12 203 ILE A CA 1
ATOM 1694 C C . ILE A 1 203 ? -16.580 -0.091 12.503 1.00 97.12 203 ILE A C 1
ATOM 1696 O O . ILE A 1 203 ? -16.626 -1.297 12.733 1.00 97.12 203 ILE A O 1
ATOM 1700 N N . PHE A 1 204 ? -16.886 0.822 13.426 1.00 98.25 204 PHE A N 1
ATOM 1701 C CA . PHE A 1 204 ? -17.198 0.463 14.809 1.00 98.25 204 PHE A CA 1
ATOM 1702 C C . PHE A 1 204 ? -18.520 -0.297 14.949 1.00 98.25 204 PHE A C 1
ATOM 1704 O O . PHE A 1 204 ? -18.582 -1.227 15.745 1.00 98.25 204 PHE A O 1
ATOM 1711 N N . VAL A 1 205 ? -19.547 0.028 14.155 1.00 97.94 205 VAL A N 1
ATOM 1712 C CA . VAL A 1 205 ? -20.807 -0.736 14.112 1.00 97.94 205 VAL A CA 1
ATOM 1713 C C . VAL A 1 205 ? -20.531 -2.201 13.778 1.00 97.94 205 VAL A C 1
ATOM 1715 O O . VAL A 1 205 ? -20.953 -3.084 14.516 1.00 97.94 205 VAL A O 1
ATOM 1718 N N . ARG A 1 206 ? -19.761 -2.470 12.714 1.00 97.25 206 ARG A N 1
ATOM 1719 C CA . ARG A 1 206 ? -19.431 -3.848 12.316 1.00 97.25 206 ARG A CA 1
ATOM 1720 C C . ARG A 1 206 ? -18.585 -4.574 13.360 1.00 97.25 206 ARG A C 1
ATOM 1722 O O . ARG A 1 206 ? -18.868 -5.731 13.660 1.00 97.25 206 ARG A O 1
ATOM 1729 N N . ALA A 1 207 ? -17.606 -3.891 13.951 1.00 98.00 207 ALA A N 1
ATOM 1730 C CA . ALA A 1 207 ? -16.806 -4.454 15.036 1.00 98.00 207 ALA A CA 1
ATOM 1731 C C . ALA A 1 207 ? -17.664 -4.795 16.265 1.00 98.00 207 ALA A C 1
ATOM 1733 O O . ALA A 1 207 ? -17.514 -5.864 16.851 1.00 98.00 207 ALA A O 1
ATOM 1734 N N . ASN A 1 208 ? -18.623 -3.935 16.615 1.00 98.19 208 ASN A N 1
ATOM 1735 C CA . ASN A 1 208 ? -19.557 -4.176 17.713 1.00 98.19 208 ASN A CA 1
ATOM 1736 C C . ASN A 1 208 ? -20.502 -5.357 17.432 1.00 98.19 208 ASN A C 1
ATOM 1738 O O . ASN A 1 208 ? -20.899 -6.060 18.358 1.00 98.19 208 ASN A O 1
ATOM 1742 N N . ASP A 1 209 ? -20.813 -5.606 16.160 1.00 97.62 209 ASP A N 1
ATOM 1743 C CA . ASP A 1 209 ? -21.577 -6.773 15.706 1.00 97.62 209 ASP A CA 1
ATOM 1744 C C . ASP A 1 209 ? -20.716 -8.055 15.606 1.00 97.62 209 ASP A C 1
ATOM 1746 O O . ASP A 1 209 ? -21.186 -9.093 15.137 1.00 97.62 209 ASP A O 1
ATOM 1750 N N . GLY A 1 210 ? -19.460 -8.007 16.066 1.00 96.56 210 GLY A N 1
ATOM 1751 C CA . GLY A 1 210 ? -18.546 -9.149 16.136 1.00 96.56 210 GLY A CA 1
ATOM 1752 C C . GLY A 1 210 ? -17.712 -9.383 14.875 1.00 96.56 210 GLY A C 1
ATOM 1753 O O . GLY A 1 210 ? -17.147 -10.464 14.721 1.00 96.56 210 GLY A O 1
ATOM 1754 N N . GLN A 1 211 ? -17.643 -8.409 13.962 1.00 96.44 211 GLN A N 1
ATOM 1755 C CA . GLN A 1 211 ? -16.805 -8.473 12.763 1.00 96.44 211 GLN A CA 1
ATOM 1756 C C . GLN A 1 211 ? -15.645 -7.489 12.866 1.00 96.44 211 GLN A C 1
ATOM 1758 O O . GLN A 1 211 ? -15.812 -6.300 12.578 1.00 96.44 211 GLN A O 1
ATOM 1763 N N . ASP A 1 212 ? -14.458 -7.986 13.207 1.00 96.81 212 ASP A N 1
ATOM 1764 C CA . ASP A 1 212 ? -13.238 -7.178 13.209 1.00 96.81 212 ASP A CA 1
ATOM 1765 C C . ASP A 1 212 ? -13.051 -6.447 11.873 1.00 96.81 212 ASP A C 1
ATOM 1767 O O . ASP A 1 212 ? -13.438 -6.932 10.805 1.00 96.81 212 ASP A O 1
ATOM 1771 N N . GLN A 1 213 ? -12.474 -5.250 11.935 1.00 97.62 213 GLN A N 1
ATOM 1772 C CA . GLN A 1 213 ? -12.246 -4.399 10.773 1.00 97.62 213 GLN A CA 1
ATOM 1773 C C . GLN A 1 213 ? -10.780 -3.962 10.726 1.00 97.62 213 GLN A C 1
ATOM 1775 O O . GLN A 1 213 ? -10.201 -3.597 11.748 1.00 97.62 213 GLN A O 1
ATOM 1780 N N . LEU A 1 214 ? -10.209 -3.918 9.524 1.00 98.06 214 LEU A N 1
ATOM 1781 C CA . LEU A 1 214 ? -8.911 -3.319 9.227 1.00 98.06 214 LEU A CA 1
ATOM 1782 C C . LEU A 1 214 ? -9.129 -2.232 8.175 1.00 98.06 214 LEU A C 1
ATOM 1784 O O . LEU A 1 214 ? -9.518 -2.517 7.045 1.00 98.06 214 LEU A O 1
ATOM 1788 N N . ALA A 1 215 ? -8.891 -0.975 8.545 1.00 95.62 215 ALA A N 1
ATOM 1789 C CA . ALA A 1 215 ? -9.054 0.158 7.643 1.00 95.62 215 ALA A CA 1
ATOM 1790 C C . ALA A 1 215 ? -7.706 0.764 7.247 1.00 95.62 215 ALA A C 1
ATOM 1792 O O . ALA A 1 215 ? -6.941 1.196 8.107 1.00 95.62 215 ALA A O 1
ATOM 1793 N N . CYS A 1 216 ? -7.444 0.859 5.940 1.00 97.75 216 CYS A N 1
ATOM 1794 C CA . CYS A 1 216 ? -6.353 1.679 5.424 1.00 97.75 216 CYS A CA 1
ATOM 1795 C C . CYS A 1 216 ? -6.859 3.111 5.207 1.00 97.75 216 CYS A C 1
ATOM 1797 O O . CYS A 1 216 ? -7.662 3.372 4.309 1.00 97.75 216 CYS A O 1
ATOM 1799 N N . LEU A 1 217 ? -6.407 4.048 6.037 1.00 97.44 217 LEU A N 1
ATOM 1800 C CA . LEU A 1 217 ? -6.726 5.466 5.885 1.00 97.44 217 LEU A CA 1
ATOM 1801 C C . LEU A 1 217 ? -5.483 6.205 5.397 1.00 97.44 217 LEU A C 1
ATOM 1803 O O . LEU A 1 217 ? -4.444 6.152 6.052 1.00 97.44 217 LEU A O 1
ATOM 1807 N N . TRP A 1 218 ? -5.581 6.887 4.259 1.00 96.19 218 TRP A N 1
ATOM 1808 C CA . TRP A 1 218 ? -4.419 7.484 3.600 1.00 96.19 218 TRP A CA 1
ATOM 1809 C C . TRP A 1 218 ? -4.564 8.988 3.350 1.00 96.19 218 TRP A C 1
ATOM 1811 O O . TRP A 1 218 ? -5.663 9.533 3.286 1.00 96.19 218 TRP A O 1
ATOM 1821 N N . GLY A 1 219 ? -3.435 9.668 3.201 1.00 95.31 219 GLY A N 1
ATOM 1822 C CA . GLY A 1 219 ? -3.326 11.048 2.724 1.00 95.31 219 GLY A CA 1
ATOM 1823 C C . GLY A 1 219 ? -1.954 11.230 2.084 1.00 95.31 219 GLY A C 1
ATOM 1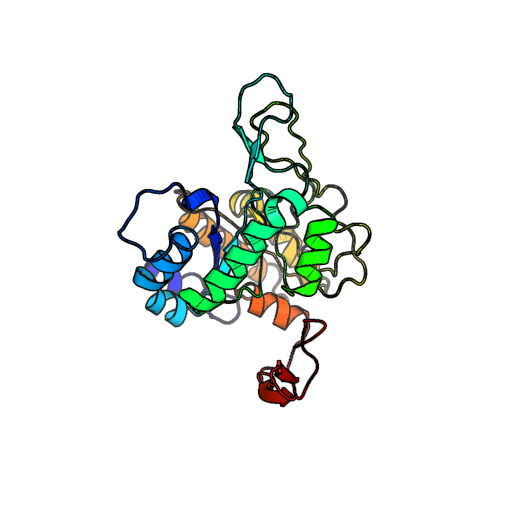824 O O . GLY A 1 219 ? -1.060 10.414 2.331 1.00 95.31 219 GLY A O 1
ATOM 1825 N N . HIS A 1 220 ? -1.778 12.260 1.268 1.00 91.56 220 HIS A N 1
ATOM 1826 C CA . HIS A 1 220 ? -0.480 12.557 0.665 1.00 91.56 220 HIS A CA 1
ATOM 1827 C C . HIS A 1 220 ? 0.264 13.625 1.457 1.00 91.56 220 HIS A C 1
ATOM 1829 O O . HIS A 1 220 ? -0.318 14.557 2.004 1.00 91.56 220 HIS A O 1
ATOM 1835 N N . LEU A 1 221 ? 1.591 13.552 1.450 1.00 85.44 221 LEU A N 1
ATOM 1836 C CA . LEU A 1 221 ? 2.387 14.748 1.683 1.00 85.44 221 LEU A CA 1
ATOM 1837 C C . LEU A 1 221 ? 2.638 15.439 0.335 1.00 85.44 221 LEU A C 1
ATOM 1839 O O . LEU A 1 221 ? 2.891 14.747 -0.650 1.00 85.44 221 LEU A O 1
ATOM 1843 N N . PRO A 1 222 ? 2.595 16.782 0.272 1.00 86.25 222 PRO A N 1
ATOM 1844 C CA . PRO A 1 222 ? 2.543 17.724 1.392 1.00 86.25 222 PRO A CA 1
ATOM 1845 C C . PRO A 1 222 ? 1.141 18.325 1.636 1.00 86.25 222 PRO A C 1
ATOM 1847 O O . PRO A 1 222 ? 1.041 19.540 1.808 1.00 86.25 222 PRO A O 1
ATOM 1850 N N . GLU A 1 223 ? 0.057 17.532 1.633 1.00 91.62 223 GLU A N 1
ATOM 1851 C CA . GLU A 1 223 ? -1.289 18.052 1.935 1.00 91.62 223 GLU A CA 1
ATOM 1852 C C . GLU A 1 223 ? -1.263 18.863 3.240 1.00 91.62 223 GLU A C 1
ATOM 1854 O O . GLU A 1 223 ? -0.857 18.379 4.302 1.00 91.62 223 GLU A O 1
ATOM 1859 N N . VAL A 1 224 ? -1.665 20.134 3.156 1.00 90.06 224 VAL A N 1
ATOM 1860 C CA . VAL A 1 224 ? -1.535 21.092 4.268 1.00 90.06 224 VAL A CA 1
ATOM 1861 C C . VAL A 1 224 ? -2.379 20.704 5.481 1.00 90.06 224 VAL A C 1
ATOM 1863 O O . VAL A 1 224 ? -2.079 21.103 6.605 1.00 90.06 224 VAL A O 1
ATOM 1866 N N . ASP A 1 225 ? -3.427 19.919 5.259 1.00 92.69 225 ASP A N 1
ATOM 1867 C CA . ASP A 1 225 ? -4.356 19.431 6.265 1.00 92.69 225 ASP A CA 1
ATOM 1868 C C . ASP A 1 225 ? -4.049 17.995 6.717 1.00 92.69 225 ASP A C 1
ATOM 1870 O O . ASP A 1 225 ? -4.798 17.466 7.536 1.00 92.69 225 ASP A O 1
ATOM 1874 N N . PHE A 1 226 ? -2.944 17.374 6.277 1.00 94.00 226 PHE A N 1
ATOM 1875 C CA . PHE A 1 226 ? -2.577 15.999 6.651 1.00 94.00 226 PHE A CA 1
ATOM 1876 C C . PHE A 1 226 ? -2.576 15.794 8.174 1.00 94.00 226 PHE A C 1
ATOM 1878 O O . PHE A 1 226 ? -3.263 14.915 8.694 1.00 94.00 226 PHE A O 1
ATOM 1885 N N . LEU A 1 227 ? -1.870 16.656 8.917 1.00 93.88 227 LEU A N 1
ATOM 1886 C CA . LEU A 1 227 ? -1.799 16.572 10.383 1.00 93.88 227 LEU A CA 1
ATOM 1887 C C . LEU A 1 227 ? -3.159 16.825 11.046 1.00 93.88 227 LEU A C 1
ATOM 1889 O O . LEU A 1 227 ? -3.535 16.125 11.985 1.00 93.88 227 LEU A O 1
ATOM 1893 N N . THR A 1 228 ? -3.919 17.795 10.540 1.00 94.88 228 THR A N 1
ATOM 1894 C CA . THR A 1 228 ? -5.270 18.088 11.033 1.00 94.88 228 THR A CA 1
ATOM 1895 C C . THR A 1 228 ? -6.207 16.904 10.808 1.00 94.88 228 THR A C 1
ATOM 1897 O O . THR A 1 228 ? -6.978 16.546 11.695 1.00 94.88 228 THR A O 1
ATOM 1900 N N . ASN A 1 229 ? -6.116 16.245 9.655 1.00 95.44 229 ASN A N 1
ATOM 1901 C CA . ASN A 1 229 ? -6.910 15.066 9.347 1.00 95.44 229 ASN A CA 1
ATOM 1902 C C . ASN A 1 229 ? -6.544 13.883 10.258 1.00 95.44 229 ASN A C 1
ATOM 1904 O O . ASN A 1 229 ? -7.456 13.202 10.718 1.00 95.44 229 ASN A O 1
ATOM 1908 N N . LEU A 1 230 ? -5.267 13.681 10.615 1.00 95.94 230 LEU A N 1
ATOM 1909 C CA . LEU A 1 230 ? -4.884 12.667 11.613 1.00 95.94 230 LEU A CA 1
ATOM 1910 C C . LEU A 1 230 ? -5.538 12.916 12.983 1.00 95.94 230 LEU A C 1
ATOM 1912 O O . LEU A 1 230 ? -6.106 11.993 13.559 1.00 95.94 230 LEU A O 1
ATOM 1916 N N . GLN A 1 231 ? -5.519 14.159 13.480 1.00 96.81 231 GLN A N 1
ATOM 1917 C CA . GLN A 1 231 ? -6.165 14.520 14.754 1.00 96.81 231 GLN A CA 1
ATOM 1918 C C . GLN A 1 231 ? -7.679 14.295 14.730 1.00 96.81 231 GLN A C 1
ATOM 1920 O O . GLN A 1 231 ? -8.271 13.870 15.721 1.00 96.81 231 GLN A O 1
ATOM 1925 N N . ILE A 1 232 ? -8.318 14.591 13.598 1.00 96.88 232 ILE A N 1
ATOM 1926 C CA . ILE A 1 232 ? -9.764 14.426 13.434 1.00 96.88 232 ILE A CA 1
ATOM 1927 C C . ILE A 1 232 ? -10.138 12.950 13.413 1.00 96.88 232 ILE A C 1
ATOM 1929 O O . ILE A 1 232 ? -11.093 12.564 14.078 1.00 96.88 232 ILE A O 1
ATOM 1933 N N . ILE A 1 233 ? -9.388 12.124 12.684 1.00 97.50 233 ILE A N 1
ATOM 1934 C CA . ILE A 1 233 ? -9.621 10.679 12.656 1.00 97.50 233 ILE A CA 1
ATOM 1935 C C . ILE A 1 233 ? -9.423 10.067 14.041 1.00 97.50 233 ILE A C 1
ATOM 1937 O O . ILE A 1 233 ? -10.264 9.277 14.462 1.00 97.50 233 ILE A O 1
ATOM 1941 N N . ASP A 1 234 ? -8.391 10.485 14.775 1.00 97.88 234 ASP A N 1
ATOM 1942 C CA . ASP A 1 234 ? -8.176 10.051 16.157 1.00 97.88 234 ASP A CA 1
ATOM 1943 C C . ASP A 1 234 ? -9.335 10.449 17.079 1.00 97.88 234 ASP A C 1
ATOM 1945 O O . ASP A 1 234 ? -9.911 9.608 17.770 1.00 97.88 234 ASP A O 1
ATOM 1949 N N . SER A 1 235 ? -9.775 11.706 16.996 1.00 97.88 235 SER A N 1
ATOM 1950 C CA . SER A 1 235 ? -10.922 12.199 17.766 1.00 97.88 235 SER A CA 1
ATOM 1951 C C . SER A 1 235 ? -12.207 11.424 17.452 1.00 97.88 235 SER A C 1
ATOM 1953 O O . SER A 1 235 ? -12.966 11.082 18.360 1.00 97.88 235 SER A O 1
ATOM 1955 N N . LEU A 1 236 ? -12.453 11.121 16.172 1.00 98.12 236 LEU A N 1
ATOM 1956 C CA . LEU A 1 236 ? -13.598 10.317 15.743 1.00 98.12 236 LEU A CA 1
ATOM 1957 C C . LEU A 1 236 ? -13.494 8.881 16.267 1.00 98.12 236 LEU A C 1
ATOM 1959 O O . LEU A 1 236 ? -14.488 8.357 16.761 1.00 98.12 236 LEU A O 1
ATOM 1963 N N . ALA A 1 237 ? -12.317 8.254 16.212 1.00 98.00 237 ALA A N 1
ATOM 1964 C CA . ALA A 1 237 ? -12.112 6.905 16.735 1.00 98.00 237 ALA A CA 1
ATOM 1965 C C . ALA A 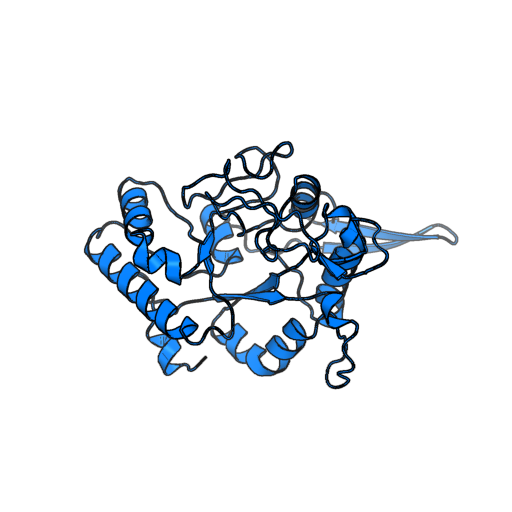1 237 ? -12.403 6.829 18.242 1.00 98.00 237 ALA A C 1
ATOM 1967 O O . ALA A 1 237 ? -13.153 5.953 18.671 1.00 98.00 237 ALA A O 1
ATOM 1968 N N . HIS A 1 238 ? -11.918 7.788 19.038 1.00 98.44 238 HIS A N 1
ATOM 1969 C CA . HIS A 1 238 ? -12.230 7.871 20.474 1.00 98.44 238 HIS A CA 1
ATOM 1970 C C . HIS A 1 238 ? -13.712 8.127 20.748 1.00 98.44 238 HIS A C 1
ATOM 1972 O O . HIS A 1 238 ? -14.296 7.504 21.637 1.00 98.44 238 HIS A O 1
ATOM 1978 N N . GLN A 1 239 ? -14.356 8.995 19.962 1.00 98.06 239 GLN A N 1
ATOM 1979 C CA . GLN A 1 239 ? -15.800 9.210 20.061 1.00 98.06 239 GLN A CA 1
ATOM 1980 C C . GLN A 1 239 ? -16.573 7.908 19.813 1.00 98.06 239 GLN A C 1
ATOM 1982 O O . GLN A 1 239 ? -17.532 7.615 20.531 1.00 98.06 239 GLN A O 1
ATOM 1987 N N . LYS A 1 240 ? -16.160 7.113 18.819 1.00 98.19 240 LYS A N 1
ATOM 1988 C CA . LYS A 1 240 ? -16.799 5.827 18.517 1.00 98.19 240 LYS A CA 1
ATOM 1989 C C . LYS A 1 240 ? -16.472 4.753 19.546 1.00 98.19 240 LYS A C 1
ATOM 1991 O O . LYS A 1 240 ? -17.387 4.048 19.947 1.00 98.19 240 LYS A O 1
ATOM 1996 N N . ALA A 1 241 ? -15.257 4.694 20.080 1.00 98.12 241 ALA A N 1
ATOM 1997 C CA . ALA A 1 241 ? -14.932 3.802 21.195 1.00 98.12 241 ALA A CA 1
ATOM 1998 C C . ALA A 1 241 ? -15.800 4.087 22.437 1.00 98.12 241 ALA A C 1
ATOM 2000 O O . ALA A 1 241 ? -16.263 3.162 23.098 1.00 98.12 241 ALA A O 1
ATOM 2001 N N . ALA A 1 242 ? -16.108 5.359 22.718 1.00 98.19 242 ALA A N 1
ATOM 2002 C CA . ALA A 1 242 ? -17.038 5.724 23.790 1.00 98.19 242 ALA A CA 1
ATOM 2003 C C . ALA A 1 242 ? -18.499 5.324 23.489 1.00 98.19 242 ALA A C 1
ATOM 2005 O O . ALA A 1 242 ? -19.248 4.986 24.406 1.00 98.19 242 ALA A O 1
ATOM 2006 N N . GLN A 1 243 ? -18.910 5.361 22.218 1.00 98.31 243 GLN A N 1
ATOM 2007 C CA . GLN A 1 243 ? -20.248 4.958 21.765 1.00 98.31 243 GLN A CA 1
ATOM 2008 C C . GLN A 1 243 ? -20.424 3.427 21.729 1.00 98.31 243 GLN A C 1
ATOM 2010 O O . GLN A 1 243 ? -21.519 2.932 21.995 1.00 98.31 243 GLN A O 1
ATOM 2015 N N . TYR A 1 244 ? -19.352 2.688 21.436 1.00 98.19 244 TYR A N 1
ATOM 2016 C CA . TYR A 1 244 ? -19.305 1.230 21.316 1.00 98.19 244 TYR A CA 1
ATOM 2017 C C . TYR A 1 244 ? -18.285 0.654 22.317 1.00 98.19 244 TYR A C 1
ATOM 2019 O O . TYR A 1 244 ? -17.213 0.211 21.910 1.00 98.19 244 TYR A O 1
ATOM 2027 N N . PRO A 1 245 ? -18.589 0.629 23.632 1.00 96.38 245 PRO A N 1
ATOM 2028 C CA . PRO A 1 245 ? -17.607 0.321 24.682 1.00 96.38 245 PRO A CA 1
ATOM 2029 C C . PRO A 1 245 ? -17.059 -1.117 24.658 1.00 96.38 245 PRO A C 1
ATOM 2031 O O . PRO A 1 245 ? -16.115 -1.420 25.383 1.00 96.38 245 PRO A O 1
ATOM 2034 N N . GLY A 1 246 ? -17.653 -2.012 23.860 1.00 97.12 246 GLY A N 1
ATOM 2035 C CA . GLY A 1 246 ? -17.134 -3.360 23.613 1.00 97.12 246 GLY A CA 1
ATOM 2036 C C . GLY A 1 246 ? -16.074 -3.432 22.508 1.00 97.12 246 GLY A C 1
ATOM 2037 O O . GLY A 1 246 ? -15.470 -4.485 22.329 1.00 97.12 246 GLY A O 1
ATOM 2038 N N . VAL A 1 247 ? -15.845 -2.339 21.774 1.00 98.31 247 VAL A N 1
ATOM 2039 C CA . VAL A 1 247 ? -14.914 -2.271 20.645 1.00 98.31 247 VAL A CA 1
ATOM 2040 C C . VAL A 1 247 ? -13.670 -1.489 21.046 1.00 98.31 247 VAL A C 1
ATOM 2042 O O . VAL A 1 247 ? -13.740 -0.319 21.416 1.00 98.31 247 VAL A O 1
ATOM 2045 N N . THR A 1 248 ? -12.513 -2.123 20.902 1.00 97.69 248 THR A N 1
ATOM 2046 C CA . THR A 1 248 ? -11.200 -1.479 21.020 1.00 97.69 248 THR A CA 1
ATOM 2047 C C . THR A 1 248 ? -10.576 -1.300 19.644 1.00 97.69 248 THR A C 1
ATOM 2049 O O . THR A 1 248 ? -10.712 -2.176 18.793 1.00 97.69 248 THR A O 1
ATOM 2052 N N . PHE A 1 249 ? -9.838 -0.211 19.439 1.00 98.19 249 PHE A N 1
ATOM 2053 C CA . PHE A 1 249 ? -9.085 0.025 18.206 1.00 98.19 249 PHE A CA 1
ATOM 2054 C C . PHE A 1 249 ? -7.582 0.146 18.479 1.00 98.19 249 PHE A C 1
ATOM 2056 O O . PHE A 1 249 ? -7.169 0.480 19.593 1.00 98.19 249 PHE A O 1
ATOM 2063 N N . ARG A 1 250 ? -6.775 -0.124 17.446 1.00 98.12 250 ARG A N 1
ATOM 2064 C CA . ARG A 1 250 ? -5.309 -0.062 17.478 1.00 98.12 250 ARG A CA 1
ATOM 2065 C C . ARG A 1 250 ? -4.769 0.686 16.266 1.00 98.12 250 ARG A C 1
ATOM 2067 O O . ARG A 1 250 ? -5.219 0.437 15.148 1.00 98.12 250 ARG A O 1
ATOM 2074 N N . TYR A 1 251 ? -3.765 1.534 16.473 1.00 98.00 251 TYR A N 1
ATOM 2075 C CA . TYR A 1 251 ? -2.970 2.078 15.371 1.00 98.00 251 TYR A CA 1
ATOM 2076 C C . TYR A 1 251 ? -1.824 1.128 15.042 1.00 98.00 251 TYR A C 1
ATOM 2078 O O . TYR A 1 251 ? -1.000 0.818 15.898 1.00 98.00 251 TYR A O 1
ATOM 2086 N N . CYS A 1 252 ? -1.777 0.667 13.798 1.00 97.50 252 CYS A N 1
ATOM 2087 C CA . CYS A 1 252 ? -0.797 -0.303 13.326 1.00 97.50 252 CYS A CA 1
ATOM 2088 C C . CYS A 1 252 ? -0.084 0.245 12.093 1.00 97.50 252 CYS A C 1
ATOM 2090 O O . CYS A 1 252 ? -0.671 1.015 11.326 1.00 97.50 252 CYS A O 1
ATOM 2092 N N . THR A 1 253 ? 1.140 -0.218 11.856 1.00 98.25 253 THR A N 1
ATOM 2093 C CA . THR A 1 253 ? 1.670 -0.220 10.488 1.00 98.25 253 THR A CA 1
ATOM 2094 C C . THR A 1 253 ? 0.864 -1.197 9.622 1.00 98.25 253 THR A C 1
ATOM 2096 O O . THR A 1 253 ? 0.109 -2.031 10.131 1.00 98.25 253 THR A O 1
ATOM 2099 N N . ALA A 1 254 ? 0.994 -1.109 8.304 1.00 97.94 254 ALA A N 1
ATOM 2100 C CA . ALA A 1 254 ? 0.309 -1.980 7.359 1.00 97.94 254 ALA A CA 1
ATOM 2101 C C . ALA A 1 254 ? 0.669 -3.456 7.583 1.00 97.94 254 ALA A C 1
ATOM 2103 O O . ALA A 1 254 ? -0.222 -4.310 7.587 1.00 97.94 254 ALA A O 1
ATOM 2104 N N . ILE A 1 255 ? 1.951 -3.745 7.831 1.00 96.50 255 ILE A N 1
ATOM 2105 C CA . ILE A 1 255 ? 2.428 -5.100 8.146 1.00 96.50 255 ILE A CA 1
ATOM 2106 C C . ILE A 1 255 ? 1.822 -5.595 9.460 1.00 96.50 255 ILE A C 1
ATOM 2108 O O . ILE A 1 255 ? 1.241 -6.680 9.488 1.00 96.50 255 ILE A O 1
ATOM 2112 N N . GLU A 1 256 ? 1.903 -4.797 10.530 1.00 96.75 256 GLU A N 1
ATOM 2113 C CA . GLU A 1 256 ? 1.362 -5.169 11.843 1.00 96.75 256 GLU A CA 1
ATOM 2114 C C . GLU A 1 256 ? -0.143 -5.442 11.770 1.00 96.75 256 GLU A C 1
ATOM 2116 O O . GLU A 1 256 ? -0.628 -6.429 12.324 1.00 96.75 256 GLU A O 1
ATOM 2121 N N . ALA A 1 257 ? -0.886 -4.598 11.048 1.00 97.38 257 ALA A N 1
ATOM 2122 C CA . ALA A 1 257 ? -2.326 -4.743 10.885 1.00 97.38 257 ALA A CA 1
ATOM 2123 C C . ALA A 1 257 ? -2.682 -6.076 10.206 1.00 97.38 257 ALA A C 1
ATOM 2125 O O . ALA A 1 257 ? -3.560 -6.800 10.678 1.00 97.38 257 ALA A O 1
ATOM 2126 N N . MET A 1 258 ? -1.983 -6.424 9.121 1.00 96.81 258 MET A N 1
ATOM 2127 C CA . MET A 1 258 ? -2.231 -7.662 8.377 1.00 96.81 258 MET A CA 1
ATOM 2128 C C . MET A 1 258 ? -1.769 -8.911 9.133 1.00 96.81 258 MET A C 1
ATOM 2130 O O . MET A 1 258 ? -2.450 -9.935 9.091 1.00 96.81 258 MET A O 1
ATOM 2134 N N . GLN A 1 259 ? -0.658 -8.843 9.868 1.00 94.94 259 GLN A N 1
ATOM 2135 C CA . GLN A 1 259 ? -0.215 -9.940 10.734 1.00 94.94 259 GLN A CA 1
ATOM 2136 C C . GLN A 1 259 ? -1.228 -10.219 11.850 1.00 94.94 259 GLN A C 1
ATOM 2138 O O . GLN A 1 259 ? -1.581 -11.378 12.079 1.00 94.94 259 GLN A O 1
ATOM 2143 N N . LEU A 1 260 ? -1.755 -9.166 12.489 1.00 95.06 260 LEU A N 1
ATOM 2144 C CA . LEU A 1 260 ? -2.821 -9.286 13.488 1.00 95.06 260 LEU A CA 1
ATOM 2145 C C . LEU A 1 260 ? -4.095 -9.877 12.880 1.00 95.06 260 LEU A C 1
ATOM 2147 O O . LEU A 1 260 ? -4.663 -10.800 13.459 1.00 95.06 260 LEU A O 1
ATOM 2151 N N . TRP A 1 261 ? -4.506 -9.405 11.699 1.00 95.94 261 TRP A N 1
ATOM 2152 C CA . TRP A 1 261 ? -5.675 -9.933 10.988 1.00 95.94 261 TRP A CA 1
ATOM 2153 C C . TRP A 1 261 ? -5.558 -11.429 10.688 1.00 95.94 261 TRP A C 1
ATOM 2155 O O . TRP A 1 261 ? -6.501 -12.195 10.872 1.00 95.94 261 TRP A O 1
ATOM 2165 N N . ARG A 1 262 ? -4.376 -11.864 10.246 1.00 93.69 262 ARG A N 1
ATOM 2166 C CA . ARG A 1 262 ? -4.088 -13.273 9.953 1.00 93.69 262 ARG A CA 1
ATOM 2167 C C . ARG A 1 262 ? -3.957 -14.135 11.209 1.00 93.69 262 ARG A C 1
ATOM 2169 O O . ARG A 1 262 ? -3.816 -15.349 11.079 1.00 93.69 262 ARG A O 1
ATOM 2176 N N . GLY A 1 263 ? -3.960 -13.532 12.399 1.00 92.69 263 GLY A N 1
ATOM 2177 C CA . GLY A 1 263 ? -3.654 -14.218 13.649 1.00 92.69 263 GLY A CA 1
ATOM 2178 C C . GLY A 1 263 ? -2.252 -14.828 13.638 1.00 92.69 263 GLY A C 1
ATOM 2179 O O . GLY A 1 263 ? -2.061 -15.905 14.198 1.00 92.69 263 GLY A O 1
ATOM 2180 N N . GLN A 1 264 ? -1.289 -14.197 12.953 1.00 80.12 264 GLN A N 1
ATOM 2181 C CA . GLN A 1 264 ? 0.070 -14.720 12.854 1.00 80.12 264 GLN A CA 1
ATOM 2182 C C . GLN A 1 264 ? 0.759 -14.612 14.219 1.00 80.12 264 GLN A C 1
ATOM 2184 O O . GLN A 1 264 ? 0.902 -13.527 14.778 1.00 80.12 264 GLN A O 1
ATOM 2189 N N . ILE A 1 265 ? 1.156 -15.764 14.759 1.00 73.69 265 ILE A N 1
ATOM 2190 C CA . ILE A 1 265 ? 1.863 -15.882 16.046 1.00 73.69 265 ILE A CA 1
ATOM 2191 C C . ILE A 1 265 ? 3.372 -16.036 15.816 1.00 73.69 265 ILE A C 1
ATOM 2193 O O . ILE A 1 265 ? 4.169 -15.803 16.721 1.00 73.69 265 ILE A O 1
ATOM 2197 N N . ASP A 1 266 ? 3.754 -16.417 14.599 1.00 83.19 266 ASP A N 1
ATOM 2198 C CA . ASP A 1 266 ? 5.141 -16.610 14.228 1.00 83.19 266 ASP A CA 1
ATOM 2199 C C . ASP A 1 266 ? 5.843 -15.275 13.958 1.00 83.19 266 ASP A C 1
ATOM 2201 O O . ASP A 1 266 ? 5.442 -14.495 13.089 1.00 83.19 266 ASP A O 1
ATOM 2205 N N . SER A 1 267 ? 6.873 -15.030 14.759 1.00 82.88 267 SER A N 1
ATOM 2206 C CA . SER A 1 267 ? 7.735 -13.852 14.735 1.00 82.88 267 SER A CA 1
ATOM 2207 C C . SER A 1 267 ? 9.212 -14.222 14.606 1.00 82.88 267 SER A C 1
ATOM 2209 O O . SER A 1 267 ? 10.072 -13.346 14.729 1.00 82.88 267 SER A O 1
ATOM 2211 N N . ILE A 1 268 ? 9.515 -15.506 14.396 1.00 89.81 268 ILE A N 1
ATOM 2212 C CA . ILE A 1 268 ? 10.878 -15.991 14.216 1.00 89.81 268 ILE A CA 1
ATOM 2213 C C . ILE A 1 268 ? 11.174 -15.914 12.716 1.00 89.81 268 ILE A C 1
ATOM 2215 O O . ILE A 1 268 ? 10.437 -16.497 11.934 1.00 89.81 268 ILE A O 1
ATOM 2219 N N . PRO A 1 269 ? 12.203 -15.171 12.275 1.00 89.62 269 PRO A N 1
ATOM 2220 C CA . PRO A 1 269 ? 12.566 -15.164 10.865 1.00 89.62 269 PRO A CA 1
ATOM 2221 C C . PRO A 1 269 ? 13.018 -16.560 10.404 1.00 89.62 269 PRO A C 1
ATOM 2223 O O . PRO A 1 269 ? 13.759 -17.205 11.157 1.00 89.62 269 PRO A O 1
ATOM 2226 N N . PRO A 1 270 ? 12.675 -16.979 9.171 1.00 91.75 270 PRO A N 1
ATOM 2227 C CA . PRO A 1 270 ? 13.145 -18.242 8.614 1.00 91.75 270 PRO A CA 1
ATOM 2228 C C . PRO A 1 270 ? 14.673 -18.260 8.542 1.00 91.75 270 PRO A C 1
ATOM 2230 O O . PRO A 1 270 ? 15.314 -17.257 8.198 1.00 91.75 270 PRO A O 1
ATOM 2233 N N . ALA A 1 271 ? 15.279 -19.411 8.821 1.00 94.44 271 ALA A N 1
ATOM 2234 C CA . ALA A 1 271 ? 16.706 -19.604 8.629 1.00 94.44 271 ALA A CA 1
ATOM 2235 C C . ALA A 1 271 ? 16.998 -19.825 7.142 1.00 94.44 271 ALA A C 1
ATOM 2237 O O . ALA A 1 271 ? 16.694 -20.874 6.572 1.00 94.44 271 ALA A O 1
ATOM 2238 N N . LEU A 1 272 ? 17.637 -18.838 6.515 1.00 93.81 272 LEU A N 1
ATOM 2239 C CA . LEU A 1 272 ? 18.101 -18.934 5.137 1.00 93.81 272 LEU A CA 1
ATOM 2240 C C . LEU A 1 272 ? 19.521 -19.505 5.097 1.00 93.81 272 LEU A C 1
ATOM 2242 O O . LEU A 1 272 ? 20.448 -18.964 5.702 1.00 93.81 272 LEU A O 1
ATOM 2246 N N . THR A 1 273 ? 19.695 -20.601 4.363 1.00 95.12 273 THR A N 1
ATOM 2247 C CA . THR A 1 273 ? 21.009 -21.170 4.048 1.00 95.12 273 THR A CA 1
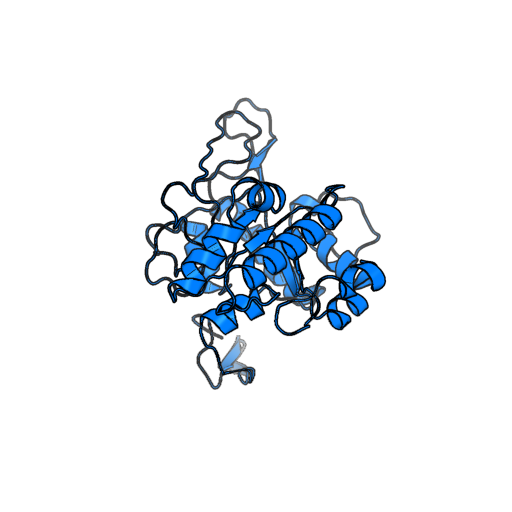ATOM 2248 C C . THR A 1 273 ? 21.350 -20.852 2.603 1.00 95.12 273 THR A C 1
ATOM 2250 O O . THR A 1 273 ? 20.535 -21.063 1.709 1.00 95.12 273 THR A O 1
ATOM 2253 N N . PHE A 1 274 ? 22.564 -20.351 2.394 1.00 94.69 274 PHE A N 1
ATOM 2254 C CA . PHE A 1 274 ? 23.101 -20.002 1.087 1.00 94.69 274 PHE A CA 1
ATOM 2255 C C . PHE A 1 274 ? 24.393 -20.786 0.860 1.00 94.69 274 PHE A C 1
ATOM 2257 O O . PHE A 1 274 ? 25.394 -20.552 1.542 1.00 94.69 274 PHE A O 1
ATOM 2264 N N . GLU A 1 275 ? 24.370 -21.728 -0.079 1.00 96.12 275 GLU A N 1
ATOM 2265 C CA . GLU A 1 275 ? 25.512 -22.574 -0.419 1.00 96.12 275 GLU A CA 1
ATOM 2266 C C . GLU A 1 275 ? 25.940 -22.353 -1.870 1.00 96.12 275 GLU A C 1
ATOM 2268 O O . GLU A 1 275 ? 25.136 -22.376 -2.799 1.00 96.12 275 GLU A O 1
ATOM 2273 N N . MET A 1 276 ? 27.240 -22.154 -2.065 1.00 95.75 276 MET A N 1
ATOM 2274 C CA . MET A 1 276 ? 27.854 -22.077 -3.384 1.00 95.75 276 MET A CA 1
ATOM 2275 C C . MET A 1 276 ? 28.256 -23.483 -3.836 1.00 95.75 276 MET A C 1
ATOM 2277 O O . MET A 1 276 ? 29.106 -24.119 -3.213 1.00 95.75 276 MET A O 1
ATOM 2281 N N . ILE A 1 277 ? 27.686 -23.946 -4.946 1.00 96.00 277 ILE A N 1
ATOM 2282 C CA . ILE A 1 277 ? 27.956 -25.260 -5.529 1.00 96.00 277 ILE A CA 1
ATOM 2283 C C . ILE A 1 277 ? 28.758 -25.066 -6.812 1.00 96.00 277 ILE A C 1
ATOM 2285 O O . ILE A 1 277 ? 28.261 -24.540 -7.806 1.00 96.00 277 ILE A O 1
ATOM 2289 N N . ASN A 1 278 ? 30.004 -25.533 -6.795 1.00 95.25 278 ASN A N 1
ATOM 2290 C CA . ASN A 1 278 ? 30.842 -25.586 -7.989 1.00 95.25 278 ASN A CA 1
ATOM 2291 C C . ASN A 1 278 ? 30.579 -26.898 -8.734 1.00 95.25 278 ASN A C 1
ATOM 2293 O O . ASN A 1 278 ? 30.732 -27.977 -8.155 1.00 95.25 278 ASN A O 1
ATOM 2297 N N . ASN A 1 279 ? 30.230 -26.823 -10.016 1.00 93.44 279 ASN A N 1
ATOM 2298 C CA . ASN A 1 279 ? 30.065 -27.993 -10.875 1.00 93.44 279 ASN A CA 1
ATOM 2299 C C . ASN A 1 279 ? 30.867 -27.804 -12.168 1.00 93.44 279 ASN A C 1
ATOM 2301 O O . ASN A 1 279 ? 30.375 -27.272 -13.160 1.00 93.44 279 ASN A O 1
ATOM 2305 N N . GLY A 1 280 ? 32.133 -28.227 -12.138 1.00 92.56 280 GLY A N 1
ATOM 2306 C CA . GLY A 1 280 ? 33.076 -27.949 -13.220 1.00 92.56 280 GLY A CA 1
ATOM 2307 C C . GLY A 1 280 ? 33.403 -26.458 -13.284 1.00 92.56 280 GLY A C 1
ATOM 2308 O O . GLY A 1 280 ? 33.886 -25.904 -12.298 1.00 92.56 280 GLY A O 1
ATOM 2309 N N . ASP A 1 281 ? 33.127 -25.844 -14.434 1.00 93.94 281 ASP A N 1
ATOM 2310 C CA . ASP A 1 281 ? 33.314 -24.406 -14.671 1.00 93.94 281 ASP A CA 1
ATOM 2311 C C . ASP A 1 281 ? 32.066 -23.574 -14.312 1.00 93.94 281 ASP A C 1
ATOM 2313 O O . ASP A 1 281 ? 32.121 -22.344 -14.323 1.00 93.94 281 ASP A O 1
ATOM 2317 N N . ASP A 1 282 ? 30.950 -24.231 -13.978 1.00 94.75 282 ASP A N 1
ATOM 2318 C CA . ASP A 1 282 ? 29.703 -23.566 -13.613 1.00 94.75 282 ASP A CA 1
ATOM 2319 C C . ASP A 1 282 ? 29.618 -23.309 -12.102 1.00 94.75 282 ASP A C 1
ATOM 2321 O O . ASP A 1 282 ? 29.981 -24.152 -11.270 1.00 94.75 282 ASP A O 1
ATOM 2325 N N . LEU A 1 283 ? 29.050 -22.152 -11.761 1.00 94.56 283 LEU A N 1
ATOM 2326 C CA . LEU A 1 283 ? 28.760 -21.723 -10.400 1.00 94.56 283 LEU A CA 1
ATOM 2327 C C . LEU A 1 283 ? 27.247 -21.713 -10.172 1.00 94.56 283 LEU A C 1
ATOM 2329 O O . LEU A 1 283 ? 26.525 -20.972 -10.837 1.00 94.56 283 LEU A O 1
ATOM 2333 N N . TYR A 1 284 ? 26.780 -22.493 -9.203 1.00 94.19 284 TYR A N 1
ATOM 2334 C CA . TYR A 1 284 ? 25.387 -22.505 -8.766 1.00 94.19 284 TYR A CA 1
ATOM 2335 C C . TYR A 1 284 ? 25.287 -21.988 -7.332 1.00 94.19 284 TYR A C 1
ATOM 2337 O O . TYR A 1 284 ? 26.198 -22.175 -6.525 1.00 94.19 284 TYR A O 1
ATOM 2345 N N . PHE A 1 285 ? 24.154 -21.376 -7.003 1.00 93.31 285 PHE A N 1
ATOM 2346 C CA . PHE A 1 285 ? 23.801 -21.034 -5.631 1.00 93.31 285 PHE A CA 1
ATOM 2347 C C . PHE A 1 285 ? 22.570 -21.835 -5.238 1.00 93.31 285 PHE A C 1
ATOM 2349 O O . PHE A 1 285 ? 21.535 -21.753 -5.898 1.00 93.31 285 PHE A O 1
ATOM 2356 N N . GLN A 1 286 ? 22.696 -22.630 -4.184 1.00 94.44 286 GLN A N 1
ATOM 2357 C CA . GLN A 1 286 ? 21.566 -23.279 -3.549 1.00 94.44 286 GLN A CA 1
ATOM 2358 C C . GLN A 1 286 ? 21.112 -22.415 -2.378 1.00 94.44 286 GLN A C 1
ATOM 2360 O O . GLN A 1 286 ? 21.873 -22.168 -1.442 1.00 94.44 286 GLN A O 1
ATOM 2365 N N . VAL A 1 287 ? 19.860 -21.973 -2.448 1.00 95.06 287 VAL A N 1
ATOM 2366 C CA . VAL A 1 287 ? 19.187 -21.243 -1.376 1.00 95.06 287 VAL A CA 1
ATOM 2367 C C . VAL A 1 287 ? 18.115 -22.153 -0.793 1.00 95.06 287 VAL A C 1
ATOM 2369 O O . VAL A 1 287 ? 17.351 -22.776 -1.531 1.00 95.06 287 VAL A O 1
ATOM 2372 N N . THR A 1 288 ? 18.081 -22.288 0.528 1.00 95.44 288 THR A N 1
ATOM 2373 C CA . THR A 1 288 ? 17.058 -23.079 1.225 1.00 95.44 288 THR A CA 1
ATOM 2374 C C . THR A 1 288 ? 16.586 -22.361 2.475 1.00 95.44 288 THR A C 1
ATOM 2376 O O . THR A 1 288 ? 17.398 -21.744 3.165 1.00 95.44 288 THR A O 1
ATOM 2379 N N . THR A 1 289 ? 15.310 -22.520 2.809 1.00 96.25 289 THR A N 1
ATOM 2380 C CA . THR A 1 289 ? 14.722 -22.099 4.085 1.00 96.25 289 THR A CA 1
ATOM 2381 C C . THR A 1 289 ? 14.337 -23.322 4.912 1.00 96.25 289 THR A C 1
ATOM 2383 O O . THR A 1 289 ? 14.068 -24.396 4.369 1.00 96.25 289 THR A O 1
ATOM 2386 N N . ASP A 1 290 ? 14.333 -23.184 6.233 1.00 95.12 290 ASP A N 1
ATOM 2387 C CA . ASP A 1 290 ? 13.902 -24.232 7.167 1.00 95.12 290 ASP A CA 1
ATOM 2388 C C . ASP A 1 290 ? 12.376 -24.318 7.336 1.00 95.12 290 ASP A C 1
ATOM 2390 O O . ASP A 1 290 ? 11.862 -25.290 7.893 1.00 95.12 290 ASP A O 1
ATOM 2394 N N . GLU A 1 291 ? 11.650 -23.345 6.792 1.00 93.44 291 GLU A N 1
ATOM 2395 C CA . GLU A 1 291 ? 10.194 -23.302 6.769 1.00 93.44 291 GLU A CA 1
ATOM 2396 C C . GLU A 1 291 ? 9.639 -22.713 5.465 1.00 93.44 291 GLU A C 1
ATOM 2398 O O . GLU A 1 291 ? 10.372 -22.247 4.587 1.00 93.44 291 GLU A O 1
ATOM 2403 N N . ALA A 1 292 ? 8.313 -22.768 5.328 1.00 91.25 292 ALA A N 1
ATOM 2404 C CA . ALA A 1 292 ? 7.616 -22.191 4.189 1.00 91.25 292 ALA A CA 1
ATOM 2405 C C . ALA A 1 292 ? 7.609 -20.660 4.283 1.00 91.25 292 ALA A C 1
ATOM 2407 O O . ALA A 1 292 ? 7.142 -20.094 5.270 1.00 91.25 292 ALA A O 1
ATOM 2408 N N . ILE A 1 293 ? 8.057 -20.005 3.218 1.00 91.81 293 ILE A N 1
ATOM 2409 C CA . ILE A 1 293 ? 7.985 -18.552 3.060 1.00 91.81 293 ILE A CA 1
ATOM 2410 C C . ILE A 1 293 ? 6.803 -18.159 2.165 1.00 91.81 293 ILE A C 1
ATOM 2412 O O . ILE A 1 293 ? 6.098 -19.016 1.629 1.00 91.81 293 ILE A O 1
ATOM 2416 N N . PHE A 1 294 ? 6.544 -16.855 2.041 1.00 92.56 294 PHE A N 1
ATOM 2417 C CA . PHE A 1 294 ? 5.463 -16.346 1.194 1.00 92.56 294 PHE A CA 1
ATOM 2418 C C . PHE A 1 294 ? 5.713 -16.638 -0.290 1.00 92.56 294 PHE A C 1
ATOM 2420 O O . PHE A 1 294 ? 4.812 -17.101 -0.990 1.00 92.56 294 PHE A O 1
ATOM 2427 N N . GLN A 1 295 ? 6.938 -16.378 -0.748 1.00 91.88 295 GLN A N 1
ATOM 2428 C CA . GLN A 1 295 ? 7.369 -16.662 -2.107 1.00 91.88 295 GLN A CA 1
ATOM 2429 C C . GLN A 1 295 ? 7.336 -18.169 -2.374 1.00 91.88 295 GLN A C 1
ATOM 2431 O O . GLN A 1 295 ? 7.528 -18.999 -1.486 1.00 91.88 295 GLN A O 1
ATOM 2436 N N . THR A 1 296 ? 7.121 -18.541 -3.634 1.00 89.25 296 THR A N 1
ATOM 2437 C CA . THR A 1 296 ? 7.072 -19.961 -4.020 1.00 89.25 296 THR A CA 1
ATOM 2438 C C . THR A 1 296 ? 8.426 -20.665 -3.894 1.00 89.25 296 THR A C 1
ATOM 2440 O O . THR A 1 296 ? 8.464 -21.896 -3.830 1.00 89.25 296 THR A O 1
ATOM 2443 N N . GLN A 1 297 ? 9.521 -19.899 -3.870 1.00 88.25 297 GLN A N 1
ATOM 2444 C CA . GLN A 1 297 ? 10.900 -20.362 -3.743 1.00 88.25 297 GLN A CA 1
ATOM 2445 C C . GLN A 1 297 ? 11.723 -19.343 -2.931 1.00 88.25 297 GLN A C 1
ATOM 2447 O O . GLN A 1 297 ? 11.393 -18.154 -2.979 1.00 88.25 297 GLN A O 1
ATOM 2452 N N . PRO A 1 298 ? 12.742 -19.801 -2.180 1.00 82.25 298 PRO A N 1
ATOM 2453 C CA . PRO A 1 298 ? 13.679 -18.948 -1.449 1.00 82.25 298 PRO A CA 1
ATOM 2454 C C . PRO A 1 298 ? 14.715 -18.262 -2.344 1.00 82.25 298 PRO A C 1
ATOM 2456 O O . PRO A 1 298 ? 14.959 -18.746 -3.472 1.00 82.25 298 PRO A O 1
#

Secondary structure (DSSP, 8-state):
--HHHHTT-B-TTSPBP--EEEEE-SGGGTT---TTSS-STTHHHHHHHHHHHHHHHHHTPEEEEEE--EEEE-SS-SS--EEEEPSSGGGGHHHHHHHHHHHHHHHS---SEEEEGGG---HHHHHHHHHH-SEEEEE-TT-EE---SSSP---EE-TTS--SS--BPEETTEEEEE---SSEEEEEEEHHHHHHTTHHHHHHHHHHTT-----EEE--TT-TTHHHHHHHHHHHHHHHHHHSTT-------HHHHHHHHTT----SPP-EEEEEEEETTEEEEEEEESS--SSS--

Foldseek 3Di:
DDPVLQQVQAFLVSQTFAEEDAFEFWPVQVVPPDPPDPDRRCVRLRVCCVPPVVVNVVNVYHYAHEYFQWDFDDPVPPPDTDRARDPDCVSCVVTVVVSQVCCCPVVVDRHQEYEYDLLADDLVVLLVCLQGHAYYERQAPCDADFDDDPNHDNHHHLNQADPFQAKAAADSVGRRDHDDRNHIYGHEDELVCCLPVCVLVVQLVCVLVVHHGHYHYDDDPPPVCPSVSSVSSSVSNVVSCVVRVVDTDHRDYRVRSVCVSVVPPDPDDWDWDWDWDDDPPDIDIDIDTPDDDSHPGD

pLDDT: mean 94.86, std 3.97, range [73.69, 98.5]

Radius of gyration: 20.66 Å; chains: 1; bounding box: 55×49×58 Å